Protein AF-A0A6C0I7W3-F1 (afdb_monomer_lite)

Structure (mmCIF, N/CA/C/O backbone):
data_AF-A0A6C0I7W3-F1
#
_entry.id   AF-A0A6C0I7W3-F1
#
loop_
_atom_site.group_PDB
_atom_site.id
_atom_site.type_symbol
_atom_site.label_atom_id
_atom_site.label_alt_id
_atom_site.label_comp_id
_atom_site.label_asym_id
_atom_site.label_entity_id
_atom_site.label_seq_id
_atom_site.pdbx_PDB_ins_code
_atom_site.Cartn_x
_atom_site.Cartn_y
_atom_site.Cartn_z
_atom_site.occupancy
_atom_site.B_iso_or_equiv
_atom_site.auth_seq_id
_atom_site.auth_comp_id
_atom_site.auth_asym_id
_atom_site.auth_atom_id
_atom_site.pdbx_PDB_model_num
ATOM 1 N N . MET A 1 1 ? -17.531 -13.794 4.880 1.00 45.38 1 MET A N 1
ATOM 2 C CA . MET A 1 1 ? -17.503 -14.580 6.133 1.00 45.38 1 MET A CA 1
ATOM 3 C C . MET A 1 1 ? -16.518 -13.939 7.095 1.00 45.38 1 MET A C 1
ATOM 5 O O . MET A 1 1 ? -15.333 -13.899 6.785 1.00 45.38 1 MET A O 1
ATOM 9 N N . ILE A 1 2 ? -17.005 -13.402 8.217 1.00 52.12 2 ILE A N 1
ATOM 10 C CA . ILE A 1 2 ? -16.151 -12.973 9.332 1.00 52.12 2 ILE A CA 1
ATOM 11 C C . ILE A 1 2 ? -15.581 -14.258 9.934 1.00 52.12 2 ILE A C 1
ATOM 13 O O . ILE A 1 2 ? -16.335 -15.089 10.430 1.00 52.12 2 ILE A O 1
ATOM 17 N N . THR A 1 3 ? -14.274 -14.477 9.813 1.00 64.12 3 THR A N 1
ATOM 18 C CA . THR A 1 3 ? -13.622 -15.619 10.465 1.00 64.12 3 THR A CA 1
ATOM 19 C C . THR A 1 3 ? -13.678 -15.431 11.978 1.00 64.12 3 THR A C 1
ATOM 21 O O . THR A 1 3 ? -13.408 -14.331 12.461 1.00 64.12 3 THR A O 1
ATOM 24 N N . SER A 1 4 ? -14.008 -16.493 12.714 1.00 85.31 4 SER A N 1
ATOM 25 C CA . SER A 1 4 ? -14.059 -16.481 14.178 1.00 85.31 4 SER A CA 1
ATOM 26 C C . SER A 1 4 ? -12.699 -16.090 14.763 1.00 85.31 4 SER A C 1
ATOM 28 O O . SER A 1 4 ? -11.691 -16.744 14.483 1.00 85.31 4 SER A O 1
ATOM 30 N N . VAL A 1 5 ? -12.676 -15.038 15.576 1.00 94.31 5 VAL A N 1
ATOM 31 C CA . VAL A 1 5 ? -11.506 -14.638 16.366 1.00 94.31 5 VAL A CA 1
ATOM 32 C C . VAL A 1 5 ? -11.419 -15.545 17.593 1.00 94.31 5 VAL A C 1
ATOM 34 O O . VAL A 1 5 ? -12.447 -15.854 18.188 1.00 94.31 5 VAL A O 1
ATOM 37 N N . ARG A 1 6 ? -10.217 -15.991 17.968 1.00 97.06 6 ARG A N 1
ATOM 38 C CA . ARG A 1 6 ? -9.970 -16.822 19.162 1.00 97.06 6 ARG A CA 1
ATOM 39 C C . ARG A 1 6 ? -9.224 -16.020 20.224 1.00 97.06 6 ARG A C 1
ATOM 41 O O . ARG A 1 6 ? -8.470 -15.113 19.888 1.00 97.06 6 ARG A O 1
ATOM 48 N N . PHE A 1 7 ? -9.356 -16.401 21.493 1.00 97.38 7 PHE A N 1
ATOM 49 C CA . PHE A 1 7 ? -8.750 -15.668 22.613 1.00 97.38 7 PHE A CA 1
ATOM 50 C C . PHE A 1 7 ? -7.233 -15.476 22.450 1.00 97.38 7 PHE A C 1
ATOM 52 O O . PHE A 1 7 ? -6.723 -14.364 22.569 1.00 97.38 7 PHE A O 1
ATOM 59 N N . ASN A 1 8 ? -6.516 -16.539 22.071 1.00 97.38 8 ASN A N 1
ATOM 60 C CA . ASN A 1 8 ? -5.064 -16.498 21.873 1.00 97.38 8 ASN A CA 1
ATOM 61 C C . ASN A 1 8 ? -4.629 -15.757 20.603 1.00 97.38 8 ASN A C 1
ATOM 63 O O . ASN A 1 8 ? -3.436 -15.544 20.416 1.00 97.38 8 ASN A O 1
ATOM 67 N N . ASP A 1 9 ? -5.547 -15.358 19.718 1.00 97.25 9 ASP A N 1
ATOM 68 C CA . ASP A 1 9 ? -5.166 -14.636 18.505 1.00 97.25 9 ASP A CA 1
ATOM 69 C C . ASP A 1 9 ? -4.612 -13.236 18.834 1.00 97.25 9 ASP A C 1
ATOM 71 O O . ASP A 1 9 ? -3.816 -12.721 18.055 1.00 97.25 9 ASP A O 1
ATOM 75 N N . ILE A 1 10 ? -4.921 -12.647 20.000 1.00 97.81 10 ILE A N 1
ATOM 76 C CA . ILE A 1 10 ? -4.450 -11.308 20.416 1.00 97.81 10 ILE A CA 1
ATOM 77 C C . ILE A 1 10 ? -2.927 -11.144 20.409 1.00 97.81 10 ILE A C 1
ATOM 79 O O . ILE A 1 10 ? -2.418 -10.042 20.185 1.00 97.81 10 ILE A O 1
ATOM 83 N N . ILE A 1 11 ? -2.185 -12.248 20.558 1.00 96.75 11 ILE A N 1
ATOM 84 C CA . ILE A 1 11 ? -0.718 -12.265 20.532 1.00 96.75 11 ILE A CA 1
ATOM 85 C C . ILE A 1 11 ? -0.147 -11.677 19.236 1.00 96.75 11 ILE A C 1
ATOM 87 O O . ILE A 1 11 ? 1.005 -11.236 19.212 1.00 96.75 11 ILE A O 1
ATOM 91 N N . VAL A 1 12 ? -0.936 -11.638 18.149 1.00 96.81 12 VAL A N 1
ATOM 92 C CA . VAL A 1 12 ? -0.489 -11.056 16.880 1.00 96.81 12 VAL A CA 1
ATOM 93 C C . VAL A 1 12 ? -0.117 -9.577 17.012 1.00 96.81 12 VAL A C 1
ATOM 95 O O . VAL A 1 12 ? 0.726 -9.109 16.253 1.00 96.81 12 VAL A O 1
ATOM 98 N N . PHE A 1 13 ? -0.670 -8.833 17.972 1.00 96.88 13 PHE A N 1
ATOM 99 C CA . PHE A 1 13 ? -0.318 -7.423 18.188 1.00 96.88 13 PHE A CA 1
ATOM 100 C C . PHE A 1 13 ? 1.025 -7.219 18.899 1.00 96.88 13 PHE A C 1
ATOM 102 O O . PHE A 1 13 ? 1.595 -6.133 18.810 1.00 96.88 13 PHE A O 1
ATOM 109 N N . PHE A 1 14 ? 1.547 -8.245 19.573 1.00 95.00 14 PHE A N 1
ATOM 110 C CA . PHE A 1 14 ? 2.693 -8.105 20.477 1.00 95.00 14 PHE A CA 1
ATOM 111 C C . PHE A 1 14 ? 3.941 -8.845 19.999 1.00 95.00 14 PHE A C 1
ATOM 113 O O . PHE A 1 14 ? 5.056 -8.452 20.330 1.00 95.00 14 PHE A O 1
ATOM 120 N N . HIS A 1 15 ? 3.784 -9.895 19.193 1.00 91.38 15 HIS A N 1
ATOM 121 C CA . HIS A 1 15 ? 4.915 -10.686 18.719 1.00 91.38 15 HIS A CA 1
ATOM 122 C C . HIS A 1 15 ? 5.339 -10.325 17.294 1.00 91.38 15 HIS A C 1
ATOM 124 O O . HIS A 1 15 ? 4.522 -10.049 16.410 1.00 91.38 15 HIS A O 1
ATOM 130 N N . LYS A 1 16 ? 6.653 -10.385 17.050 1.00 86.19 16 LYS A N 1
ATOM 131 C CA . LYS A 1 16 ? 7.217 -10.343 15.699 1.00 86.19 16 LYS A CA 1
ATOM 132 C C . LYS A 1 16 ? 7.065 -11.721 15.064 1.00 86.19 16 LYS A C 1
ATOM 134 O O . LYS A 1 16 ? 7.505 -12.725 15.615 1.00 86.19 16 LYS A O 1
ATOM 139 N N . PHE A 1 17 ? 6.463 -11.768 13.881 1.00 84.44 17 PHE A N 1
ATOM 140 C CA . PHE A 1 17 ? 6.280 -13.005 13.126 1.00 84.44 17 PHE A CA 1
ATOM 141 C C . PHE A 1 17 ? 7.223 -13.051 11.927 1.00 84.44 17 PHE A C 1
ATOM 143 O O . PHE A 1 17 ? 7.664 -12.025 11.409 1.00 84.44 17 PHE A O 1
ATOM 150 N N . LYS A 1 18 ? 7.519 -14.266 11.451 1.00 82.06 18 LYS A N 1
ATOM 151 C CA . LYS A 1 18 ? 8.305 -14.461 10.227 1.00 82.06 18 LYS A CA 1
ATOM 152 C C . LYS A 1 18 ? 7.592 -13.788 9.048 1.00 82.06 18 LYS A C 1
ATOM 154 O O . LYS A 1 18 ? 6.374 -13.903 8.916 1.00 82.06 18 LYS A O 1
ATOM 159 N N . LYS A 1 19 ? 8.356 -13.200 8.121 1.00 74.12 19 LYS A N 1
ATOM 160 C CA . LYS A 1 19 ? 7.831 -12.484 6.938 1.00 74.12 19 LYS A CA 1
ATOM 161 C C . LYS A 1 19 ? 6.766 -13.276 6.163 1.00 74.12 19 LYS A C 1
ATOM 163 O O . LYS A 1 19 ? 5.764 -12.710 5.738 1.00 74.12 19 LYS A O 1
ATOM 168 N N . ARG A 1 20 ? 6.939 -14.600 6.043 1.00 74.88 20 ARG A N 1
ATOM 169 C CA . ARG A 1 20 ? 5.994 -15.512 5.365 1.00 74.88 20 ARG A CA 1
ATOM 170 C C . ARG A 1 20 ? 4.593 -15.560 5.992 1.00 74.88 20 ARG A C 1
ATOM 172 O O . ARG A 1 20 ? 3.634 -15.871 5.303 1.00 74.88 20 ARG A O 1
ATOM 179 N N . SER A 1 21 ? 4.472 -15.266 7.286 1.00 82.38 21 SER A N 1
ATOM 180 C CA . SER A 1 21 ? 3.204 -15.271 8.029 1.00 82.38 21 SER A CA 1
ATOM 181 C C . SER A 1 21 ? 2.552 -13.892 8.142 1.00 82.38 21 SER A C 1
ATOM 183 O O . SER A 1 21 ? 1.459 -13.803 8.693 1.00 82.38 21 SER A O 1
ATOM 185 N N . ASN A 1 22 ? 3.175 -12.830 7.618 1.00 82.81 22 ASN A N 1
ATOM 186 C CA . ASN A 1 22 ? 2.676 -11.459 7.775 1.00 82.81 22 ASN A CA 1
ATOM 187 C C . ASN A 1 22 ? 1.273 -11.273 7.197 1.00 82.81 22 ASN A C 1
ATOM 189 O O . ASN A 1 22 ? 0.439 -10.649 7.837 1.00 82.81 22 ASN A O 1
ATOM 193 N N . HIS A 1 23 ? 0.985 -11.863 6.032 1.00 85.81 23 HIS A N 1
ATOM 194 C CA . HIS A 1 23 ? -0.346 -11.760 5.431 1.00 85.81 23 HIS A CA 1
ATOM 195 C C . HIS A 1 23 ? -1.428 -12.372 6.336 1.00 85.81 23 HIS A C 1
ATOM 197 O O . HIS A 1 23 ? -2.428 -11.730 6.642 1.00 85.81 23 HIS A O 1
ATOM 203 N N . ARG A 1 24 ? -1.190 -13.592 6.840 1.00 90.75 24 ARG A N 1
ATOM 204 C CA . ARG A 1 24 ? -2.118 -14.268 7.757 1.00 90.75 24 ARG A CA 1
ATOM 205 C C . ARG A 1 24 ? -2.288 -13.491 9.062 1.00 90.75 24 ARG A C 1
ATOM 207 O O . ARG A 1 24 ? -3.411 -13.338 9.522 1.00 90.75 24 ARG A O 1
ATOM 214 N N . THR A 1 25 ? -1.198 -13.023 9.670 1.00 93.38 25 THR A N 1
ATOM 215 C CA . THR A 1 25 ? -1.276 -12.313 10.956 1.00 93.38 25 THR A CA 1
ATOM 216 C C . THR A 1 25 ? -1.913 -10.935 10.818 1.00 93.38 25 THR A C 1
ATOM 218 O O . THR A 1 25 ? -2.655 -10.548 11.712 1.00 93.38 25 THR A O 1
ATOM 221 N N . ASN A 1 26 ? -1.711 -10.225 9.702 1.00 92.25 26 ASN A N 1
ATOM 222 C CA . ASN A 1 26 ? -2.427 -8.977 9.417 1.00 92.25 26 ASN A CA 1
ATOM 223 C C . ASN A 1 26 ? -3.931 -9.208 9.317 1.00 92.25 26 ASN A C 1
ATOM 225 O O . ASN A 1 26 ? -4.678 -8.547 10.025 1.00 92.25 26 ASN A O 1
ATOM 229 N N . LYS A 1 27 ? -4.363 -10.242 8.589 1.00 92.94 27 LYS A N 1
ATOM 230 C CA . LYS A 1 27 ? -5.783 -10.598 8.524 1.00 92.94 27 LYS A CA 1
ATOM 231 C C . LYS A 1 27 ? -6.378 -10.901 9.906 1.00 92.94 27 LYS A C 1
ATOM 233 O O . LYS A 1 27 ? -7.511 -10.533 10.191 1.00 92.94 27 LYS A O 1
ATOM 238 N N . ILE A 1 28 ? -5.616 -11.553 10.791 1.00 95.75 28 ILE A N 1
ATOM 239 C CA . ILE A 1 28 ? -6.039 -11.773 12.184 1.00 95.75 28 ILE A CA 1
ATOM 240 C C . ILE A 1 28 ? -6.166 -10.437 12.935 1.00 95.75 28 ILE A C 1
ATOM 242 O O . ILE A 1 28 ? -7.181 -10.224 13.592 1.00 95.75 28 ILE A O 1
ATOM 246 N N . ARG A 1 29 ? -5.190 -9.524 12.813 1.00 96.50 29 ARG A N 1
ATOM 247 C CA . ARG A 1 29 ? -5.259 -8.180 13.422 1.00 96.50 29 ARG A CA 1
ATOM 248 C C . ARG A 1 29 ? -6.485 -7.412 12.947 1.00 96.50 29 ARG A C 1
ATOM 250 O O . ARG A 1 29 ? -7.213 -6.874 13.773 1.00 96.50 29 ARG A O 1
ATOM 257 N N . GLU A 1 30 ? -6.738 -7.415 11.641 1.00 96.19 30 GLU A N 1
ATOM 258 C CA . GLU A 1 30 ? -7.891 -6.741 11.045 1.00 96.19 30 GLU A CA 1
ATOM 259 C C . GLU A 1 30 ? -9.215 -7.291 11.585 1.00 96.19 30 GLU A C 1
ATOM 261 O O . GLU A 1 30 ? -10.106 -6.531 11.966 1.00 96.19 30 GLU A O 1
ATOM 266 N N . ASN A 1 31 ? -9.321 -8.617 11.708 1.00 95.94 31 ASN A N 1
ATOM 267 C CA . ASN A 1 31 ? -10.483 -9.260 12.314 1.00 95.94 31 ASN A CA 1
ATOM 268 C C . ASN A 1 31 ? -10.626 -8.946 13.809 1.00 95.94 31 ASN A C 1
ATOM 270 O O . ASN A 1 31 ? -11.740 -8.826 14.310 1.00 95.94 31 ASN A O 1
ATOM 274 N N . ILE A 1 32 ? -9.533 -8.828 14.556 1.00 97.81 32 ILE A N 1
ATOM 275 C CA . ILE A 1 32 ? -9.605 -8.427 15.965 1.00 97.81 32 ILE A CA 1
ATOM 276 C C . ILE A 1 32 ? -10.135 -6.994 16.068 1.00 97.81 32 ILE A C 1
ATOM 278 O O . ILE A 1 32 ? -11.101 -6.764 16.791 1.00 97.81 32 ILE A O 1
ATOM 282 N N . ILE A 1 33 ? -9.572 -6.062 15.293 1.00 98.06 33 ILE A N 1
ATOM 283 C CA . ILE A 1 33 ? -10.002 -4.656 15.234 1.00 98.06 33 ILE A CA 1
ATOM 284 C C . ILE A 1 33 ? -11.504 -4.572 14.951 1.00 98.06 33 ILE A C 1
ATOM 286 O O . ILE A 1 33 ? -12.244 -3.973 15.729 1.00 98.06 33 ILE A O 1
ATOM 290 N N . ILE A 1 34 ? -11.981 -5.231 13.889 1.00 97.12 34 ILE A N 1
ATOM 291 C CA . ILE A 1 34 ? -13.392 -5.154 13.491 1.00 97.12 34 ILE A CA 1
ATOM 292 C C . ILE A 1 34 ? -14.337 -5.726 14.557 1.00 97.12 34 ILE A C 1
ATOM 294 O O . ILE A 1 34 ? -15.447 -5.223 14.732 1.00 97.12 34 ILE A O 1
ATOM 298 N N . ASN A 1 35 ? -13.924 -6.779 15.270 1.00 97.56 35 ASN A N 1
ATOM 299 C CA . ASN A 1 35 ? -14.755 -7.401 16.298 1.00 97.56 35 ASN A CA 1
ATOM 300 C C . ASN A 1 35 ? -14.740 -6.605 17.608 1.00 97.56 35 ASN A C 1
ATOM 302 O O . ASN A 1 35 ? -15.784 -6.518 18.247 1.00 97.56 35 ASN A O 1
ATOM 306 N N . ILE A 1 36 ? -13.617 -5.983 17.983 1.00 98.00 36 ILE A N 1
ATOM 307 C CA . ILE A 1 36 ? -13.568 -5.059 19.126 1.00 98.00 36 ILE A CA 1
ATOM 308 C C . ILE A 1 36 ? -14.507 -3.876 18.869 1.00 98.00 36 ILE A C 1
ATOM 310 O O . ILE A 1 36 ? -15.376 -3.598 19.690 1.00 98.00 36 ILE A O 1
ATOM 314 N N . LEU A 1 37 ? -14.381 -3.220 17.710 1.00 97.75 37 LEU A N 1
ATOM 315 C CA . LEU A 1 37 ? -15.163 -2.019 17.389 1.00 97.75 37 LEU A CA 1
ATOM 316 C C . LEU A 1 37 ? -16.659 -2.266 17.278 1.00 97.75 37 LEU A C 1
ATOM 318 O O . LEU A 1 37 ? -17.456 -1.406 17.628 1.00 97.75 37 LEU A O 1
ATOM 322 N N . ASN A 1 38 ? -17.044 -3.452 16.823 1.00 97.56 38 ASN A N 1
ATOM 323 C CA . ASN A 1 38 ? -18.447 -3.829 16.716 1.00 97.56 38 ASN A CA 1
ATOM 324 C C . ASN A 1 38 ? -18.970 -4.562 17.963 1.00 97.56 38 ASN A C 1
ATOM 326 O O . ASN A 1 38 ? -20.014 -5.203 17.878 1.00 97.56 38 ASN A O 1
ATOM 330 N N . ASN A 1 39 ? -18.253 -4.514 19.095 1.00 97.00 39 ASN A N 1
ATOM 331 C CA . ASN A 1 39 ? -18.633 -5.162 20.358 1.00 97.00 39 ASN A CA 1
ATOM 332 C C . ASN A 1 39 ? -18.946 -6.670 20.226 1.00 97.00 39 ASN A C 1
ATOM 334 O O . ASN A 1 39 ? -19.848 -7.188 20.879 1.00 97.00 39 ASN A O 1
ATOM 338 N N . LYS A 1 40 ? -18.199 -7.386 19.375 1.00 97.06 40 LYS A N 1
ATOM 339 C CA . LYS A 1 40 ? -18.359 -8.830 19.111 1.00 97.06 40 LYS A CA 1
ATOM 340 C C . LYS A 1 40 ? -17.397 -9.723 19.899 1.00 97.06 40 LYS A C 1
ATOM 342 O O . LYS A 1 40 ? -17.484 -10.943 19.801 1.00 97.06 40 LYS A O 1
ATOM 347 N N . ILE A 1 41 ? -16.460 -9.137 20.640 1.00 97.50 41 ILE A N 1
ATOM 348 C CA . ILE A 1 41 ? -15.552 -9.878 21.522 1.00 97.50 41 ILE A CA 1
ATOM 349 C C . ILE A 1 41 ? -16.236 -10.106 22.881 1.00 97.50 41 ILE A C 1
ATOM 351 O O . ILE A 1 41 ? -16.779 -9.143 23.433 1.00 97.50 41 ILE A O 1
ATOM 355 N N . PRO A 1 42 ? -16.206 -11.335 23.435 1.00 97.62 42 PRO A N 1
ATOM 356 C CA . PRO A 1 42 ? -16.732 -11.623 24.768 1.00 97.62 42 PRO A CA 1
ATOM 357 C C . PRO A 1 42 ? -16.136 -10.710 25.851 1.00 97.62 42 PRO A C 1
ATOM 359 O O . PRO A 1 42 ? -14.946 -10.398 25.833 1.00 97.62 42 PRO A O 1
ATOM 362 N N . LYS A 1 43 ? -16.968 -10.243 26.793 1.00 97.19 43 LYS A N 1
ATOM 363 C CA . LYS A 1 43 ? -16.554 -9.234 27.788 1.00 97.19 43 LYS A CA 1
ATOM 364 C C . LYS A 1 43 ? -15.457 -9.741 28.732 1.00 97.19 43 LYS A C 1
ATOM 366 O O . LYS A 1 43 ? -14.570 -8.977 29.097 1.00 97.19 43 LYS A O 1
ATOM 371 N N . ASP A 1 44 ? -15.511 -11.017 29.091 1.00 98.19 44 ASP A N 1
ATOM 372 C CA . ASP A 1 44 ? -14.538 -11.727 29.927 1.00 98.19 44 ASP A CA 1
ATOM 373 C C . ASP A 1 44 ? -13.135 -11.770 29.304 1.00 98.19 44 ASP A C 1
ATOM 375 O O . ASP A 1 44 ? -12.140 -11.805 30.027 1.00 98.19 44 ASP A O 1
ATOM 379 N N . TRP A 1 45 ? -13.017 -11.670 27.974 1.00 98.44 45 TRP A N 1
ATOM 380 C CA . TRP A 1 45 ? -11.706 -11.623 27.322 1.00 98.44 45 TRP A CA 1
ATOM 381 C C . TRP A 1 45 ? -10.919 -10.371 27.704 1.00 98.44 45 TRP A C 1
ATOM 383 O O . TRP A 1 45 ? -9.691 -10.417 27.757 1.00 98.44 45 TRP A O 1
ATOM 393 N N . TYR A 1 46 ? -11.603 -9.271 28.028 1.00 98.38 46 TYR A N 1
ATOM 394 C CA . TYR A 1 46 ? -10.965 -8.030 28.466 1.00 98.38 46 TYR A CA 1
ATOM 395 C C . TYR A 1 46 ? -10.414 -8.093 29.895 1.00 98.38 46 TYR A C 1
ATOM 397 O O . TYR A 1 46 ? -9.716 -7.170 30.297 1.00 98.38 46 TYR A O 1
ATOM 405 N N . SER A 1 47 ? -10.635 -9.182 30.639 1.00 97.81 47 SER A N 1
ATOM 406 C CA . SER A 1 47 ? -9.874 -9.450 31.868 1.00 97.81 47 SER A CA 1
ATOM 407 C C . SER A 1 47 ? -8.395 -9.737 31.567 1.00 97.81 47 SER A C 1
ATOM 409 O O . SER A 1 47 ? -7.540 -9.583 32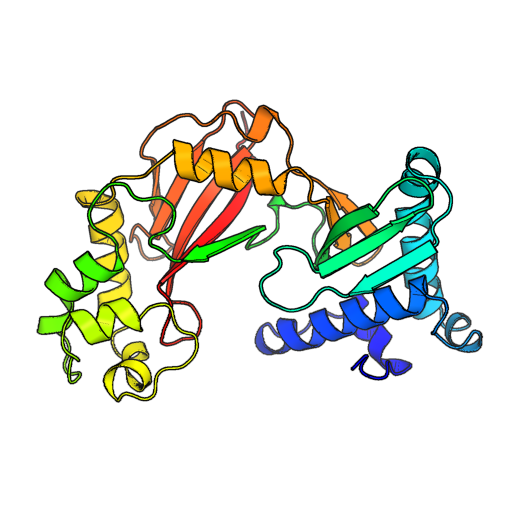.435 1.00 97.81 47 SER A O 1
ATOM 411 N N . SER A 1 48 ? -8.062 -10.120 30.326 1.00 98.06 48 SER A N 1
ATOM 412 C CA . SER A 1 48 ? -6.677 -10.198 29.860 1.00 98.06 48 SER A CA 1
ATOM 413 C C . SER A 1 48 ? -6.099 -8.799 29.614 1.00 98.06 48 SER A C 1
ATOM 415 O O . SER A 1 48 ? -6.648 -8.052 28.793 1.00 98.06 48 SER A O 1
ATOM 417 N N . PRO A 1 49 ? -4.930 -8.459 30.198 1.00 98.06 49 PRO A N 1
ATOM 418 C CA . PRO A 1 49 ? -4.277 -7.168 29.975 1.00 98.06 49 PRO A CA 1
ATOM 419 C C . PRO A 1 49 ? -4.004 -6.860 28.497 1.00 98.06 49 PRO A C 1
ATOM 421 O O . PRO A 1 49 ? -4.051 -5.705 28.080 1.00 98.06 49 PRO A O 1
ATOM 424 N N . GLN A 1 50 ? -3.739 -7.886 27.682 1.00 98.12 50 GLN A N 1
ATOM 425 C CA . GLN A 1 50 ? -3.467 -7.730 26.250 1.00 98.12 50 GLN A CA 1
ATOM 426 C C . GLN A 1 50 ? -4.715 -7.301 25.473 1.00 98.12 50 GLN A C 1
ATOM 428 O O . GLN A 1 50 ? -4.661 -6.341 24.700 1.00 98.12 50 GLN A O 1
ATOM 433 N N . TRP A 1 51 ? -5.838 -7.986 25.699 1.00 98.56 51 TRP A N 1
ATOM 434 C CA . TRP A 1 51 ? -7.124 -7.649 25.087 1.00 98.56 51 TRP A CA 1
ATOM 435 C C . TRP A 1 51 ? -7.610 -6.277 25.539 1.00 98.56 51 TRP A C 1
ATOM 437 O O . TRP A 1 51 ? -7.983 -5.458 24.698 1.00 98.56 51 TRP A O 1
ATOM 447 N N . PHE A 1 52 ? -7.545 -6.007 26.846 1.00 98.50 52 PHE A N 1
ATOM 448 C CA . PHE A 1 52 ? -7.894 -4.705 27.405 1.00 98.50 52 PHE A CA 1
ATOM 449 C C . PHE A 1 52 ? -7.071 -3.584 26.773 1.00 98.50 52 PHE A C 1
ATOM 451 O O . PHE A 1 52 ? -7.638 -2.603 26.299 1.00 98.50 52 PHE A O 1
ATOM 458 N N . LYS A 1 53 ? -5.744 -3.753 26.689 1.00 98.44 53 LYS A N 1
ATOM 459 C CA . LYS A 1 53 ? -4.843 -2.756 26.100 1.00 98.44 53 LYS A CA 1
ATOM 460 C C . LYS A 1 53 ? -5.219 -2.436 24.657 1.00 98.44 53 LYS A C 1
ATOM 462 O O . LYS A 1 53 ? -5.384 -1.266 24.328 1.00 98.44 53 LYS A O 1
ATOM 467 N N . VAL A 1 54 ? -5.363 -3.447 23.796 1.00 98.56 54 VAL A N 1
ATOM 468 C CA . VAL A 1 54 ? -5.706 -3.213 22.381 1.00 98.56 54 VAL A CA 1
ATOM 469 C C . VAL A 1 54 ? -7.064 -2.521 22.264 1.00 98.56 54 VAL A C 1
ATOM 471 O O . VAL A 1 54 ? -7.181 -1.547 21.525 1.00 98.56 54 VAL A O 1
ATOM 474 N N . ALA A 1 55 ? -8.070 -2.961 23.023 1.00 98.50 55 ALA A N 1
ATOM 475 C CA . ALA A 1 55 ? -9.399 -2.358 22.983 1.00 98.50 55 ALA A CA 1
ATOM 476 C C . ALA A 1 55 ? -9.421 -0.914 23.495 1.00 98.50 55 ALA A C 1
ATOM 478 O O . ALA A 1 55 ? -10.040 -0.055 22.871 1.00 98.50 55 ALA A O 1
ATOM 479 N N . LEU A 1 56 ? -8.719 -0.631 24.594 1.00 98.50 56 LEU A N 1
ATOM 480 C CA . LEU A 1 56 ? -8.594 0.714 25.146 1.00 98.50 56 LEU A CA 1
ATOM 481 C C . LEU A 1 56 ? -7.933 1.660 24.139 1.00 98.50 56 LEU A C 1
ATOM 483 O O . LEU A 1 56 ? -8.498 2.704 23.824 1.00 98.50 56 LEU A O 1
ATOM 487 N N . ARG A 1 57 ? -6.784 1.269 23.573 1.00 98.62 57 ARG A N 1
ATOM 488 C CA . ARG A 1 57 ? -6.064 2.093 22.589 1.00 98.62 57 ARG A CA 1
ATOM 489 C C . ARG A 1 57 ? -6.860 2.313 21.312 1.00 98.62 57 ARG A C 1
ATOM 491 O O . ARG A 1 57 ? -6.769 3.376 20.712 1.00 98.62 57 ARG A O 1
ATOM 498 N N . LEU A 1 58 ? -7.646 1.325 20.896 1.00 98.25 58 LEU A N 1
ATOM 499 C CA . LEU A 1 58 ? -8.495 1.455 19.720 1.00 98.25 58 LEU A CA 1
ATOM 500 C C . LEU A 1 58 ? -9.686 2.396 19.974 1.00 98.25 58 LEU A C 1
ATOM 502 O O . LEU A 1 58 ? -10.041 3.178 19.098 1.00 98.25 58 LEU A O 1
ATOM 506 N N . LYS A 1 59 ? -10.261 2.381 21.184 1.00 97.62 59 LYS A N 1
ATOM 507 C CA . LYS A 1 59 ? -11.263 3.378 21.598 1.00 97.62 59 LYS A CA 1
ATOM 508 C C . LYS A 1 59 ? -10.668 4.783 21.629 1.00 97.62 59 LYS A C 1
ATOM 510 O O . LYS A 1 59 ? -11.268 5.707 21.099 1.00 97.62 59 LYS A O 1
ATOM 515 N N . GLU A 1 60 ? -9.483 4.947 22.215 1.00 98.06 60 GLU A N 1
ATOM 516 C CA . GLU A 1 60 ? -8.771 6.233 22.232 1.00 98.06 60 GLU A CA 1
ATOM 517 C C . GLU A 1 60 ? -8.483 6.757 20.822 1.00 98.06 60 GLU A C 1
ATOM 519 O O . GLU A 1 60 ? -8.675 7.943 20.574 1.00 98.06 60 GLU A O 1
ATOM 524 N N . TYR A 1 61 ? -8.098 5.876 19.895 1.00 98.12 61 TYR A N 1
ATOM 525 C CA . TYR A 1 61 ? -7.868 6.216 18.489 1.00 98.12 61 TYR A CA 1
ATOM 526 C C . TYR A 1 61 ? -9.112 6.777 17.786 1.00 98.12 61 TYR A C 1
ATOM 528 O O . TYR A 1 61 ? -8.982 7.619 16.904 1.00 98.12 61 TYR A O 1
ATOM 536 N N . ILE A 1 62 ? -10.314 6.332 18.168 1.00 97.81 62 ILE A N 1
ATOM 537 C CA . ILE A 1 62 ? -11.567 6.737 17.516 1.00 97.81 62 ILE A CA 1
ATOM 538 C C . ILE A 1 62 ? -12.126 8.056 18.056 1.00 97.81 62 ILE A C 1
ATOM 540 O O . ILE A 1 62 ? -12.767 8.787 17.304 1.00 97.81 62 ILE A O 1
ATOM 544 N N . LYS A 1 63 ? -11.846 8.406 19.316 1.00 97.31 63 LYS A N 1
ATOM 545 C CA . LYS A 1 63 ? -12.394 9.610 19.970 1.00 97.31 63 LYS A CA 1
ATOM 546 C C . LYS A 1 63 ? -12.247 10.910 19.160 1.00 97.31 63 LYS A C 1
ATOM 548 O O . LYS A 1 63 ? -13.217 11.665 19.113 1.00 97.31 63 LYS A O 1
ATOM 553 N N . PRO A 1 64 ? -11.096 11.215 18.521 1.00 97.19 64 PRO A N 1
ATOM 554 C CA . PRO A 1 64 ? -10.978 12.422 17.702 1.00 97.19 64 PRO A CA 1
ATOM 555 C C . PRO A 1 64 ? -11.986 12.455 16.547 1.00 97.19 64 PRO A C 1
ATOM 557 O O . PRO A 1 64 ? -12.558 13.503 16.269 1.00 97.19 64 PRO A O 1
ATOM 560 N N . PHE A 1 65 ? -12.259 11.303 15.928 1.00 97.31 65 PHE A N 1
ATOM 561 C CA . PHE A 1 65 ? -13.243 11.185 14.854 1.00 97.31 65 PHE A CA 1
ATOM 562 C C . PHE A 1 65 ? -14.676 11.295 15.362 1.00 97.31 65 PHE A C 1
ATOM 564 O O . PHE A 1 65 ? -15.514 11.822 14.647 1.00 97.31 65 PHE A O 1
ATOM 571 N N . GLU A 1 66 ? -14.972 10.854 16.588 1.00 97.38 66 GLU A N 1
ATOM 572 C CA . GLU A 1 66 ? -16.312 11.046 17.159 1.00 97.38 66 GLU A CA 1
ATOM 573 C C . GLU A 1 66 ? -16.629 12.520 17.407 1.00 97.38 66 GLU A C 1
ATOM 575 O O . GLU A 1 66 ? -17.761 12.963 17.221 1.00 97.38 66 GLU A O 1
ATOM 580 N N . LYS A 1 67 ? -15.609 13.300 17.780 1.00 96.88 67 LYS A N 1
ATOM 581 C CA . LYS A 1 67 ? -15.729 14.754 17.909 1.00 96.88 67 LYS A CA 1
ATOM 582 C C . LYS A 1 67 ? -15.996 15.430 16.558 1.00 96.88 67 LYS A C 1
ATOM 584 O O . LYS A 1 67 ? -16.710 16.425 16.523 1.00 96.88 67 LYS A O 1
ATOM 589 N N . GLU A 1 68 ? -15.410 14.922 15.476 1.00 97.06 68 GLU A N 1
ATOM 590 C CA . GLU A 1 68 ? -15.504 15.523 14.137 1.00 97.06 68 GLU A CA 1
ATOM 591 C C . GLU A 1 68 ? -16.731 15.044 13.341 1.00 97.06 68 GLU A C 1
ATOM 593 O O . GLU A 1 68 ? -17.376 15.836 12.659 1.00 97.06 68 GLU A O 1
ATOM 598 N N . TYR A 1 69 ? -17.080 13.760 13.438 1.00 97.69 69 TYR A N 1
ATOM 599 C CA . TYR A 1 69 ? -18.067 13.095 12.579 1.00 97.69 69 TYR A CA 1
ATOM 600 C C . TYR A 1 69 ? -19.285 12.540 13.339 1.00 97.69 69 TYR A C 1
ATOM 602 O O . TYR A 1 69 ? -20.122 11.849 12.749 1.00 97.69 69 TYR A O 1
ATOM 610 N N . GLY A 1 70 ? -19.410 12.842 14.633 1.00 97.94 70 GLY A N 1
ATOM 611 C CA . GLY A 1 70 ? -20.484 12.350 15.500 1.00 97.94 70 GLY A CA 1
ATOM 612 C C . GLY A 1 70 ? -20.237 10.929 16.007 1.00 97.94 70 GLY A C 1
ATOM 613 O O . GLY A 1 70 ? -19.168 10.361 15.821 1.00 97.94 70 GLY A O 1
ATOM 614 N N . THR A 1 71 ? -21.225 10.321 16.660 1.00 97.94 71 THR A N 1
ATOM 615 C CA . THR A 1 71 ? -21.045 9.040 17.368 1.00 97.94 71 THR A CA 1
ATOM 616 C C . THR A 1 71 ? -20.592 7.913 16.438 1.00 97.94 71 THR A C 1
ATOM 618 O O . THR A 1 71 ? -21.179 7.701 15.371 1.00 97.94 71 THR A O 1
ATOM 621 N N . PHE A 1 72 ? -19.604 7.116 16.859 1.00 98.44 72 PHE A N 1
ATOM 622 C CA . PHE A 1 72 ? -19.199 5.928 16.111 1.00 98.44 72 PHE A CA 1
ATOM 623 C C . PHE A 1 72 ? -20.329 4.889 16.076 1.00 98.44 72 PHE A C 1
ATOM 625 O O . PHE A 1 72 ? -20.893 4.519 17.106 1.00 98.44 72 PHE A O 1
ATOM 632 N N . LYS A 1 73 ? -20.662 4.380 14.884 1.00 98.31 73 LYS A N 1
ATOM 633 C CA . LYS A 1 73 ? -21.738 3.392 14.700 1.00 98.31 73 LYS A CA 1
ATOM 634 C C . LYS A 1 73 ? -21.217 1.979 14.518 1.00 98.31 73 LYS A C 1
ATOM 636 O O . LYS A 1 73 ? -21.709 1.056 15.162 1.00 98.31 73 LYS A O 1
ATOM 641 N N . LYS A 1 74 ? -20.281 1.790 13.589 1.00 98.00 74 LYS A N 1
ATOM 642 C CA . LYS A 1 74 ? -19.713 0.475 13.261 1.00 98.00 74 LYS A CA 1
ATOM 643 C C . LYS A 1 74 ? -18.473 0.611 12.395 1.00 98.00 74 LYS A C 1
ATOM 645 O O . LYS A 1 74 ? -18.319 1.577 11.654 1.00 98.00 74 LYS A O 1
ATOM 650 N N . ALA A 1 75 ? -17.649 -0.428 12.396 1.00 97.56 75 ALA A N 1
ATOM 651 C CA . ALA A 1 75 ? -16.607 -0.611 11.395 1.00 97.56 75 ALA A CA 1
ATOM 652 C C . ALA A 1 75 ? -17.004 -1.725 10.422 1.00 97.56 75 ALA A C 1
ATOM 654 O O . ALA A 1 75 ? -17.521 -2.771 10.829 1.00 97.56 75 ALA A O 1
ATOM 655 N N . ILE A 1 76 ? -16.719 -1.528 9.137 1.00 96.19 76 ILE A N 1
ATOM 656 C CA . ILE A 1 76 ? -16.921 -2.520 8.077 1.00 96.19 76 ILE A CA 1
ATOM 657 C C . ILE A 1 76 ? -15.558 -2.913 7.511 1.00 96.19 76 ILE A C 1
ATOM 659 O O . ILE A 1 76 ? -14.791 -2.045 7.106 1.00 96.19 76 ILE A O 1
ATOM 663 N N . HIS A 1 77 ? -15.265 -4.216 7.472 1.00 94.12 77 HIS A N 1
ATOM 664 C CA . HIS A 1 77 ? -14.083 -4.729 6.777 1.00 94.12 77 HIS A CA 1
ATOM 665 C C . HIS A 1 77 ? -14.340 -4.690 5.276 1.00 94.12 77 HIS A C 1
ATOM 667 O O . HIS A 1 77 ? -15.363 -5.191 4.801 1.00 94.12 77 HIS A O 1
ATOM 673 N N . ILE A 1 78 ? -13.424 -4.075 4.543 1.00 92.94 78 ILE A N 1
ATOM 674 C CA . ILE A 1 78 ? -13.505 -3.949 3.099 1.00 92.94 78 ILE A CA 1
ATOM 675 C C . ILE A 1 78 ? -12.612 -5.015 2.480 1.00 92.94 78 ILE A C 1
ATOM 677 O O . ILE A 1 78 ? -11.458 -5.202 2.844 1.00 92.94 78 ILE A O 1
ATOM 681 N N . SER A 1 79 ? -13.179 -5.745 1.526 1.00 74.94 79 SER A N 1
ATOM 682 C CA . SER A 1 79 ? -12.467 -6.771 0.770 1.00 74.94 79 SER A CA 1
ATOM 683 C C . SER A 1 79 ? -12.478 -6.435 -0.721 1.00 74.94 79 SER A C 1
ATOM 685 O O . SER A 1 79 ? -13.196 -5.539 -1.171 1.00 74.94 79 SER A O 1
ATOM 687 N N . GLY A 1 80 ? -11.665 -7.147 -1.500 1.00 72.69 80 GLY A N 1
ATOM 688 C CA . GLY A 1 80 ? -11.578 -6.961 -2.948 1.00 72.69 80 GLY A CA 1
ATOM 689 C C . GLY A 1 80 ? -10.509 -5.949 -3.364 1.00 72.69 80 GLY A C 1
ATOM 690 O O . GLY A 1 80 ? -9.485 -5.815 -2.705 1.00 72.69 80 GLY A O 1
ATOM 691 N N . ARG A 1 81 ? -10.720 -5.276 -4.502 1.00 67.44 81 ARG A N 1
ATOM 692 C CA . ARG A 1 81 ? -9.742 -4.358 -5.126 1.00 67.44 81 ARG A CA 1
ATOM 693 C C . ARG A 1 81 ? -9.796 -2.927 -4.571 1.00 67.44 81 ARG A C 1
ATOM 695 O O . ARG A 1 81 ? -9.411 -1.988 -5.262 1.00 67.44 81 ARG A O 1
ATOM 702 N N . ASN A 1 82 ? -10.294 -2.763 -3.350 1.00 82.56 82 ASN A N 1
ATOM 703 C CA . ASN A 1 82 ? -10.267 -1.482 -2.656 1.00 82.56 82 ASN A CA 1
ATOM 704 C C . ASN A 1 82 ? -8.862 -1.230 -2.093 1.00 82.56 82 ASN A C 1
ATOM 706 O O . ASN A 1 82 ? -8.096 -2.161 -1.860 1.00 82.56 82 ASN A O 1
ATOM 710 N N . ASN A 1 83 ? -8.507 0.037 -1.913 1.00 85.00 83 ASN A N 1
ATOM 711 C CA . ASN A 1 83 ? -7.173 0.478 -1.501 1.00 85.00 83 ASN A CA 1
ATOM 712 C C . ASN A 1 83 ? -7.087 0.840 -0.007 1.00 85.00 83 ASN A C 1
ATOM 714 O O . ASN A 1 83 ? -6.209 1.627 0.352 1.00 85.00 83 ASN A O 1
ATOM 718 N N . TYR A 1 84 ? -8.020 0.324 0.798 1.00 92.62 84 TYR A N 1
ATOM 719 C CA . TYR A 1 84 ? -8.147 0.511 2.243 1.00 92.62 84 TYR A CA 1
ATOM 720 C C . TYR A 1 84 ? -8.806 -0.726 2.883 1.00 92.62 84 TYR A C 1
ATOM 722 O O . TYR A 1 84 ? -9.559 -1.440 2.213 1.00 92.62 84 TYR A O 1
ATOM 730 N N . ASP A 1 85 ? -8.551 -0.958 4.173 1.00 94.12 85 ASP A N 1
ATOM 731 C CA . ASP A 1 85 ? -8.969 -2.168 4.900 1.00 94.12 85 ASP A CA 1
ATOM 732 C C . ASP A 1 85 ? -10.326 -2.014 5.603 1.00 94.12 85 ASP A C 1
ATOM 734 O O . ASP A 1 85 ? -11.078 -2.984 5.739 1.00 94.12 85 ASP A O 1
ATOM 738 N N . PHE A 1 86 ? -10.669 -0.801 6.055 1.00 96.81 86 PHE A N 1
ATOM 739 C CA . PHE A 1 86 ? -11.907 -0.548 6.794 1.00 96.81 86 PHE A CA 1
ATOM 740 C C . PHE A 1 86 ? -12.644 0.706 6.351 1.00 96.81 86 PHE A C 1
ATOM 742 O O . PHE A 1 86 ? -12.038 1.739 6.086 1.00 96.81 86 PHE A O 1
ATOM 749 N N . ASN A 1 87 ? -13.972 0.643 6.397 1.00 97.31 87 ASN A N 1
ATOM 750 C CA . ASN A 1 87 ? -14.803 1.836 6.451 1.00 97.31 87 ASN A CA 1
ATOM 751 C C . ASN A 1 87 ? -15.337 2.013 7.877 1.00 97.31 87 ASN A C 1
ATOM 753 O O . ASN A 1 87 ? -16.073 1.150 8.367 1.00 97.31 87 ASN A O 1
ATOM 757 N N . PHE A 1 88 ? -14.950 3.091 8.555 1.00 98.06 88 PHE A N 1
ATOM 758 C CA . PHE A 1 88 ? -15.499 3.441 9.866 1.00 98.06 88 PHE A CA 1
ATOM 759 C C . PHE A 1 88 ? -16.692 4.365 9.654 1.00 98.06 88 PHE A C 1
ATOM 761 O O . PHE A 1 88 ? -16.564 5.404 9.014 1.00 98.06 88 PHE A O 1
ATOM 768 N N . ILE A 1 89 ? -17.853 3.951 10.154 1.00 98.31 89 ILE A N 1
ATOM 769 C CA . ILE A 1 89 ? -19.122 4.651 9.973 1.00 98.31 89 ILE A CA 1
ATOM 770 C C . ILE A 1 89 ? -19.439 5.427 11.247 1.00 98.31 89 ILE A C 1
ATOM 772 O O . ILE A 1 89 ? -19.529 4.830 12.324 1.00 98.31 89 ILE A O 1
ATOM 776 N N . PHE A 1 90 ? -19.654 6.727 11.095 1.00 98.50 90 PHE A N 1
ATOM 777 C CA . PHE A 1 90 ? -20.106 7.649 12.132 1.00 98.50 90 PHE A CA 1
ATOM 778 C C . PHE A 1 90 ? -21.503 8.181 11.770 1.00 98.50 90 PHE A C 1
ATOM 780 O O . PHE A 1 90 ? -22.092 7.764 10.772 1.00 98.50 90 PHE A O 1
ATOM 787 N N . GLU A 1 91 ? -22.071 9.059 12.596 1.00 97.94 91 GLU A N 1
ATOM 788 C CA . GLU A 1 91 ? -23.396 9.654 12.350 1.00 97.94 91 GLU A CA 1
ATOM 789 C C . GLU A 1 91 ? -23.427 10.547 11.115 1.00 97.94 91 GLU A C 1
ATOM 791 O O . GLU A 1 91 ? -24.375 10.480 10.336 1.00 97.94 91 GLU A O 1
ATOM 796 N N . LEU A 1 92 ? -22.395 11.373 10.944 1.00 97.50 92 LEU A N 1
ATOM 797 C CA . LEU A 1 92 ? -22.369 12.415 9.920 1.00 97.50 92 LEU A CA 1
ATOM 798 C C . LEU A 1 92 ? -21.613 11.985 8.661 1.00 97.50 92 LEU A C 1
ATOM 800 O O . LEU A 1 92 ? -21.830 12.546 7.590 1.00 97.50 92 LEU A O 1
ATOM 804 N N . SER A 1 93 ? -20.697 11.021 8.773 1.00 97.00 93 SER A N 1
ATOM 805 C CA . SER A 1 93 ? -19.830 10.625 7.662 1.00 97.00 93 SER A CA 1
ATOM 806 C C . SER A 1 93 ? -19.256 9.213 7.823 1.00 97.00 93 SER A C 1
ATOM 808 O O . SER A 1 93 ? -19.514 8.498 8.797 1.00 97.00 93 SER A O 1
ATOM 810 N N . SER A 1 94 ? -18.450 8.801 6.844 1.00 96.62 94 SER A N 1
ATOM 811 C CA . SER A 1 94 ? -17.626 7.601 6.934 1.00 96.62 94 SER A CA 1
ATOM 812 C C . SER A 1 94 ? -16.194 7.881 6.503 1.00 96.62 94 SER A C 1
ATOM 814 O O . SER A 1 94 ? -15.986 8.628 5.547 1.00 96.62 94 SER A O 1
ATOM 816 N N . ILE A 1 95 ? -15.225 7.233 7.147 1.00 96.50 95 ILE A N 1
ATOM 817 C CA . ILE A 1 95 ? -13.799 7.401 6.846 1.00 96.50 95 ILE A CA 1
ATOM 818 C C . ILE A 1 95 ? -13.156 6.088 6.394 1.00 96.50 95 ILE A C 1
ATOM 820 O O . ILE A 1 95 ? -13.387 5.015 6.962 1.00 96.50 95 ILE A O 1
ATOM 824 N N . LYS A 1 96 ? -12.301 6.195 5.372 1.00 96.44 96 LYS A N 1
ATOM 825 C CA . LYS A 1 96 ? -11.526 5.086 4.806 1.00 96.44 96 LYS A CA 1
ATOM 826 C C . LYS A 1 96 ? -10.228 4.917 5.596 1.00 96.44 96 LYS A C 1
ATOM 828 O O . LYS A 1 96 ? -9.398 5.825 5.616 1.00 96.44 96 LYS A O 1
ATOM 833 N N . ILE A 1 97 ? -10.040 3.751 6.209 1.00 97.06 97 ILE A N 1
ATOM 834 C CA . ILE A 1 97 ? -8.874 3.425 7.036 1.00 97.06 97 ILE A CA 1
ATOM 835 C C . ILE A 1 97 ? -8.057 2.296 6.395 1.00 9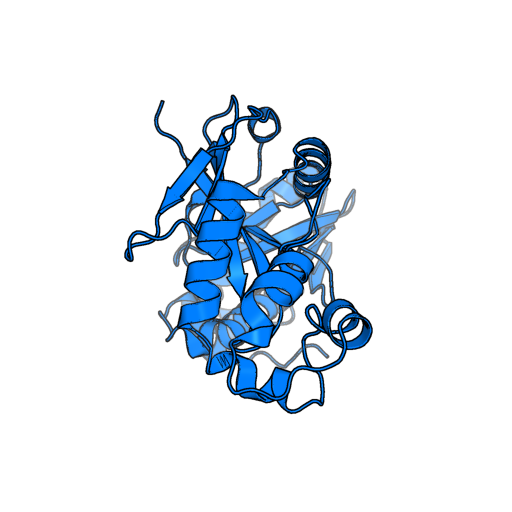7.06 97 ILE A C 1
ATOM 837 O O . ILE A 1 97 ? -8.587 1.225 6.107 1.00 97.06 97 ILE A O 1
ATOM 841 N N . GLU A 1 98 ? -6.753 2.506 6.232 1.00 96.25 98 GLU A N 1
ATOM 842 C CA . GLU A 1 98 ? -5.752 1.472 5.926 1.00 96.25 98 GLU A CA 1
ATOM 843 C C . GLU A 1 98 ? -4.969 1.134 7.196 1.00 96.25 98 GLU A C 1
ATOM 845 O O . GLU A 1 98 ? -4.430 2.027 7.851 1.00 96.25 98 GLU A O 1
ATOM 850 N N . PHE A 1 99 ? -4.845 -0.144 7.537 1.00 96.06 99 PHE A N 1
ATOM 851 C CA . PHE A 1 99 ? -4.117 -0.574 8.721 1.00 96.06 99 PHE A CA 1
ATOM 852 C C . PHE A 1 99 ? -2.711 -1.063 8.400 1.00 96.06 99 PHE A C 1
ATOM 854 O O . PHE A 1 99 ? -2.488 -1.921 7.546 1.00 96.06 99 PHE A O 1
ATOM 861 N N . LYS A 1 100 ? -1.733 -0.570 9.162 1.00 95.00 100 LYS A N 1
ATOM 862 C CA . LYS A 1 100 ? -0.357 -1.067 9.116 1.00 95.00 100 LYS A CA 1
ATOM 863 C C . LYS A 1 100 ? 0.127 -1.426 10.515 1.00 95.00 100 LYS A C 1
ATOM 865 O O . LYS A 1 100 ? -0.095 -0.713 11.487 1.00 95.00 100 LYS A O 1
ATOM 870 N N . ASN A 1 101 ? 0.840 -2.543 10.610 1.00 95.12 101 ASN A N 1
ATOM 871 C CA . ASN A 1 101 ? 1.366 -3.059 11.868 1.00 95.12 101 ASN A CA 1
ATOM 872 C C . ASN A 1 101 ? 2.889 -2.906 11.952 1.00 95.12 101 ASN A C 1
ATOM 874 O O . ASN A 1 101 ? 3.603 -3.274 11.020 1.00 95.12 101 ASN A O 1
ATOM 878 N N . GLY A 1 102 ? 3.368 -2.508 13.125 1.00 94.06 102 GLY A N 1
ATOM 879 C CA . GLY A 1 102 ? 4.775 -2.375 13.486 1.00 94.06 102 GLY A CA 1
ATOM 880 C C . GLY A 1 102 ? 5.428 -1.078 13.014 1.00 94.06 102 GLY A C 1
ATOM 881 O O . GLY A 1 102 ? 6.630 -1.106 12.780 1.00 94.06 102 GLY A O 1
ATOM 882 N N . LEU A 1 103 ? 4.660 0.002 12.830 1.00 94.62 103 LEU A N 1
ATOM 883 C CA . LEU A 1 103 ? 5.140 1.277 12.279 1.00 94.62 103 LEU A CA 1
ATOM 884 C C . LEU A 1 103 ? 4.723 2.453 13.166 1.00 94.62 103 LEU A C 1
ATOM 886 O O . LEU A 1 103 ? 3.656 2.399 13.780 1.00 94.62 103 LEU A O 1
ATOM 890 N N . ASN A 1 104 ? 5.527 3.518 13.178 1.00 95.69 104 ASN A N 1
ATOM 891 C CA . ASN A 1 104 ? 5.166 4.800 13.800 1.00 95.69 104 ASN A CA 1
ATOM 892 C C . ASN A 1 104 ? 4.727 5.861 12.787 1.00 95.69 104 ASN A C 1
ATOM 894 O O . ASN A 1 104 ? 4.040 6.804 13.164 1.00 95.69 104 ASN A O 1
ATOM 898 N N . SER A 1 105 ? 5.113 5.713 11.517 1.00 95.19 105 SER A N 1
ATOM 899 C CA . SER A 1 105 ? 4.710 6.617 10.437 1.00 95.19 105 SER A CA 1
ATOM 900 C C . SER A 1 105 ? 4.5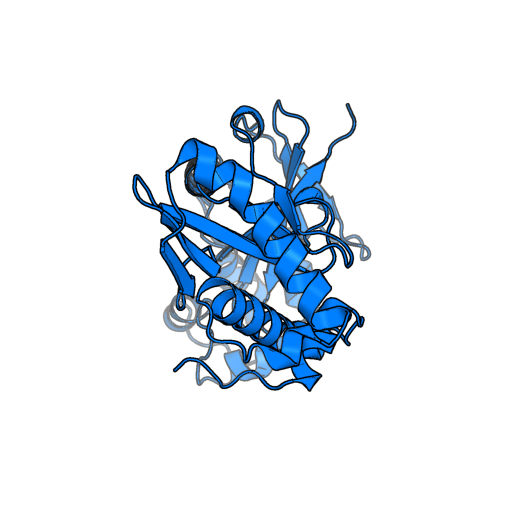70 5.884 9.102 1.00 95.19 105 SER A C 1
ATOM 902 O O . SER A 1 105 ? 5.220 4.861 8.861 1.00 95.19 105 SER A O 1
ATOM 904 N N . ILE A 1 106 ? 3.763 6.428 8.190 1.00 94.19 106 ILE A N 1
ATOM 905 C CA . ILE A 1 106 ? 3.654 5.955 6.806 1.00 94.19 106 ILE A CA 1
ATOM 906 C C . ILE A 1 106 ? 4.989 6.025 6.065 1.00 94.19 106 ILE A C 1
ATOM 908 O O . ILE A 1 106 ? 5.212 5.242 5.150 1.00 94.19 106 ILE A O 1
ATOM 912 N N . THR A 1 107 ? 5.933 6.875 6.468 1.00 94.56 107 THR A N 1
ATOM 913 C CA . THR A 1 107 ? 7.255 6.921 5.818 1.00 94.56 107 THR A CA 1
ATOM 914 C C . THR A 1 107 ? 8.095 5.666 6.096 1.00 94.56 107 THR A C 1
ATOM 916 O O . THR A 1 107 ? 9.048 5.352 5.375 1.00 94.56 107 THR A O 1
ATOM 919 N N . GLU A 1 108 ? 7.730 4.899 7.125 1.00 94.25 108 GLU A N 1
ATOM 920 C CA . GLU A 1 108 ? 8.344 3.613 7.464 1.00 94.25 108 GLU A CA 1
ATOM 921 C C . GLU A 1 108 ? 7.708 2.442 6.699 1.00 94.25 108 GLU A C 1
ATOM 923 O O . GLU A 1 108 ? 8.297 1.358 6.638 1.00 94.25 108 GLU A O 1
ATOM 928 N N . THR A 1 109 ? 6.530 2.626 6.083 1.00 92.12 109 THR A N 1
ATOM 929 C CA . THR A 1 109 ? 5.878 1.525 5.367 1.00 92.12 109 THR A CA 1
ATOM 930 C C . THR A 1 109 ? 6.698 1.119 4.138 1.00 92.12 109 THR A C 1
ATOM 932 O O . THR A 1 109 ? 7.212 1.969 3.400 1.00 92.12 109 THR A O 1
ATOM 935 N N . PRO A 1 110 ? 6.826 -0.192 3.862 1.00 89.56 110 PRO A N 1
ATOM 936 C CA . PRO A 1 110 ? 7.415 -0.645 2.610 1.00 89.56 110 PRO A CA 1
ATOM 937 C C . PRO A 1 110 ? 6.553 -0.278 1.395 1.00 89.56 110 PRO A C 1
ATOM 939 O O . PRO A 1 110 ? 7.071 -0.266 0.282 1.00 89.56 110 PRO A O 1
ATOM 942 N N . GLU A 1 111 ? 5.250 -0.047 1.584 1.00 92.25 111 GLU A N 1
ATOM 943 C CA . GLU A 1 111 ? 4.297 0.224 0.505 1.00 92.25 111 GLU A CA 1
ATOM 944 C C . GLU A 1 111 ? 3.049 0.954 1.037 1.00 92.25 111 GLU A C 1
ATOM 946 O O . GLU A 1 111 ? 2.410 0.482 1.985 1.00 92.25 111 GLU A O 1
ATOM 951 N N . ILE A 1 112 ? 2.699 2.097 0.436 1.00 93.06 112 ILE A N 1
ATOM 952 C CA . ILE A 1 112 ? 1.414 2.799 0.646 1.00 93.06 112 ILE A CA 1
ATOM 953 C C . ILE A 1 112 ? 0.387 2.462 -0.442 1.00 93.06 112 ILE A C 1
ATOM 955 O O . ILE A 1 112 ? -0.822 2.570 -0.220 1.00 93.06 112 ILE A O 1
ATOM 959 N N . LEU A 1 113 ? 0.879 2.072 -1.619 1.00 91.50 113 LEU A N 1
ATOM 960 C CA . LEU A 1 113 ? 0.094 1.781 -2.808 1.00 91.50 113 LEU A CA 1
ATOM 961 C C . LEU A 1 113 ? 0.891 0.858 -3.731 1.00 91.50 113 LEU A C 1
ATOM 963 O O . LEU A 1 113 ? 2.109 0.980 -3.860 1.00 91.50 113 LEU A O 1
ATOM 967 N N . SER A 1 114 ? 0.185 -0.021 -4.434 1.00 91.69 114 SER A N 1
ATOM 968 C CA . SER A 1 114 ? 0.742 -0.731 -5.574 1.00 91.69 114 SER A CA 1
ATOM 969 C C . SER A 1 114 ? -0.201 -0.717 -6.753 1.00 91.69 114 SER A C 1
ATOM 971 O O . SER A 1 114 ? -1.412 -0.851 -6.591 1.00 91.69 114 SER A O 1
ATOM 973 N N . VAL A 1 115 ? 0.379 -0.582 -7.938 1.00 93.00 115 VAL A N 1
ATOM 974 C CA . VAL A 1 115 ? -0.336 -0.586 -9.210 1.00 93.00 115 VAL A CA 1
ATOM 975 C C . VAL A 1 115 ? 0.463 -1.359 -10.254 1.00 93.00 115 VAL A C 1
ATOM 977 O O . VAL A 1 115 ? 1.659 -1.607 -10.077 1.00 93.00 115 VAL A O 1
ATOM 980 N N . ASN A 1 116 ? -0.188 -1.739 -11.349 1.00 93.69 116 ASN A N 1
ATOM 981 C CA . ASN A 1 116 ? 0.473 -2.386 -12.479 1.00 93.69 116 ASN A CA 1
ATOM 982 C C . ASN A 1 116 ? 1.593 -1.492 -13.028 1.00 93.69 116 ASN A C 1
ATOM 984 O O . ASN A 1 116 ? 1.481 -0.263 -13.000 1.00 93.69 116 ASN A O 1
ATOM 988 N N . SER A 1 117 ? 2.652 -2.088 -13.582 1.00 94.88 117 SER A N 1
ATOM 989 C CA . SER A 1 117 ? 3.779 -1.310 -14.116 1.00 94.88 117 SER A CA 1
ATOM 990 C C . SER A 1 117 ? 3.406 -0.387 -15.282 1.00 94.88 117 SER A C 1
ATOM 992 O O . SER A 1 117 ? 4.162 0.526 -15.582 1.00 94.88 117 SER A O 1
ATOM 994 N N . ASN A 1 118 ? 2.247 -0.578 -15.916 1.00 94.69 118 ASN A N 1
ATOM 995 C CA . ASN A 1 118 ? 1.760 0.272 -17.002 1.00 94.69 118 ASN A CA 1
ATOM 996 C C . ASN A 1 118 ? 1.002 1.537 -16.542 1.00 94.69 118 ASN A C 1
ATOM 998 O O . ASN A 1 118 ? 0.495 2.264 -17.381 1.00 94.69 118 ASN A O 1
ATOM 1002 N N . THR A 1 119 ? 0.884 1.800 -15.233 1.00 92.38 119 THR A N 1
ATOM 1003 C CA . THR A 1 119 ? -0.087 2.790 -14.708 1.00 92.38 119 THR A CA 1
ATOM 1004 C C . THR A 1 119 ? 0.345 4.264 -14.827 1.00 92.38 119 THR A C 1
ATOM 1006 O O . THR A 1 119 ? -0.500 5.140 -14.714 1.00 92.38 119 THR A O 1
ATOM 1009 N N . PHE A 1 120 ? 1.615 4.579 -15.080 1.00 96.81 120 PHE A N 1
ATOM 1010 C CA . PHE A 1 120 ? 2.120 5.966 -15.073 1.00 96.81 120 PHE A CA 1
ATOM 1011 C C . PHE A 1 120 ? 3.053 6.228 -16.251 1.00 96.81 120 PHE A C 1
ATOM 1013 O O . PHE A 1 120 ? 4.160 6.723 -16.069 1.00 96.81 120 PHE A O 1
ATOM 1020 N N . LEU A 1 121 ? 2.671 5.778 -17.441 1.00 96.56 121 LEU A N 1
ATOM 1021 C CA . LEU A 1 121 ? 3.546 5.795 -18.606 1.00 96.56 121 LEU A CA 1
ATOM 1022 C C . LEU A 1 121 ? 2.814 6.400 -19.798 1.00 96.56 121 LEU A C 1
ATOM 1024 O O . LEU A 1 121 ? 1.639 6.097 -20.000 1.00 96.56 121 LEU A O 1
ATOM 1028 N N . ARG A 1 122 ? 3.524 7.213 -20.585 1.00 94.75 122 ARG A N 1
ATOM 1029 C CA . ARG A 1 122 ? 3.023 7.769 -21.857 1.00 94.75 122 ARG A CA 1
ATOM 1030 C C . ARG A 1 122 ? 3.509 6.973 -23.069 1.00 94.75 122 ARG A C 1
ATOM 1032 O O . ARG A 1 122 ? 2.826 6.930 -24.087 1.00 94.75 122 ARG A O 1
ATOM 1039 N N . GLY A 1 123 ? 4.668 6.328 -22.939 1.00 93.00 123 GLY A N 1
ATOM 1040 C CA . GLY A 1 123 ? 5.309 5.546 -23.995 1.00 93.00 123 GLY A CA 1
ATOM 1041 C C . GLY A 1 123 ? 5.230 4.031 -23.792 1.00 93.00 123 GLY A C 1
ATOM 1042 O O . GLY A 1 123 ? 4.284 3.493 -23.215 1.00 93.00 123 GLY A O 1
ATOM 1043 N N . ILE A 1 124 ? 6.270 3.341 -24.270 1.00 95.56 124 ILE A N 1
ATOM 1044 C CA . ILE A 1 124 ? 6.394 1.879 -24.213 1.00 95.56 124 ILE A CA 1
ATOM 1045 C C . ILE A 1 124 ? 6.312 1.403 -22.763 1.00 95.56 124 ILE A C 1
ATOM 1047 O O . ILE A 1 124 ? 7.067 1.852 -21.892 1.00 95.56 124 ILE A O 1
ATOM 1051 N N . THR A 1 125 ? 5.428 0.445 -22.492 1.00 97.06 125 THR A N 1
ATOM 1052 C CA . THR A 1 125 ? 5.315 -0.130 -21.152 1.00 97.06 125 THR A CA 1
ATOM 1053 C C . THR A 1 125 ? 6.487 -1.058 -20.840 1.00 97.06 125 THR A C 1
ATOM 1055 O O . THR A 1 125 ? 7.053 -1.699 -21.724 1.00 97.06 125 THR A O 1
ATOM 1058 N N . TYR A 1 126 ? 6.821 -1.220 -19.555 1.00 97.12 126 TYR A N 1
ATOM 1059 C CA . TYR A 1 126 ? 7.848 -2.193 -19.155 1.00 97.12 126 TYR A CA 1
ATOM 1060 C C . TYR A 1 126 ? 7.550 -3.616 -19.663 1.00 97.12 126 TYR A C 1
ATOM 1062 O O . TYR A 1 126 ? 8.467 -4.350 -20.016 1.00 97.12 126 TYR A O 1
ATOM 1070 N N . ALA A 1 127 ? 6.274 -4.014 -19.704 1.00 96.06 127 ALA A N 1
ATOM 1071 C CA . ALA A 1 127 ? 5.886 -5.338 -20.180 1.00 96.06 127 ALA A CA 1
ATOM 1072 C C . ALA A 1 127 ? 6.177 -5.518 -21.679 1.00 96.06 127 ALA A C 1
ATOM 1074 O O . ALA A 1 127 ? 6.692 -6.561 -22.071 1.00 96.06 127 ALA A O 1
ATOM 1075 N N . GLU A 1 128 ? 5.889 -4.503 -22.495 1.00 97.44 128 GLU A N 1
ATOM 1076 C CA . GLU A 1 128 ? 6.217 -4.503 -23.925 1.00 97.44 128 GLU A CA 1
ATOM 1077 C C . GLU A 1 128 ? 7.725 -4.528 -24.142 1.00 97.44 128 GLU A C 1
ATOM 1079 O O . GLU A 1 128 ? 8.227 -5.434 -24.799 1.00 97.44 128 GLU A O 1
ATOM 1084 N N . PHE A 1 129 ? 8.453 -3.622 -23.486 1.00 97.75 129 PHE A N 1
ATOM 1085 C CA . PHE A 1 129 ? 9.913 -3.588 -23.537 1.00 97.75 129 PHE A CA 1
ATOM 1086 C C . PHE A 1 129 ? 10.538 -4.936 -23.153 1.00 97.75 129 PHE A C 1
ATOM 1088 O O . PHE A 1 129 ? 11.431 -5.440 -23.830 1.00 97.75 129 PHE A O 1
ATOM 1095 N N . PHE A 1 130 ? 10.060 -5.561 -22.074 1.00 96.75 130 PHE A N 1
ATOM 1096 C CA . PHE A 1 130 ? 10.589 -6.848 -21.639 1.00 96.75 130 PHE A CA 1
ATOM 1097 C C . PHE A 1 130 ? 10.306 -7.963 -22.648 1.00 96.75 130 PHE A C 1
ATOM 1099 O O . PHE A 1 130 ? 11.196 -8.773 -22.915 1.00 96.75 130 PHE A O 1
ATOM 1106 N N . TYR A 1 131 ? 9.094 -7.994 -23.214 1.00 96.69 131 TYR A N 1
ATOM 1107 C CA . TYR A 1 131 ? 8.731 -8.960 -24.246 1.00 96.69 131 TYR A CA 1
ATOM 1108 C C . TYR A 1 131 ? 9.633 -8.817 -25.472 1.00 96.69 131 TYR A C 1
ATOM 1110 O O . TYR A 1 131 ? 10.281 -9.782 -25.872 1.00 96.69 131 TYR A O 1
ATOM 1118 N N . ASP A 1 132 ? 9.702 -7.603 -26.015 1.00 97.12 132 ASP A N 1
ATOM 1119 C CA . ASP A 1 132 ? 10.331 -7.331 -27.304 1.00 97.12 132 ASP A CA 1
ATOM 1120 C C . ASP A 1 132 ? 11.870 -7.407 -27.221 1.00 97.12 132 ASP A C 1
ATOM 1122 O O . ASP A 1 132 ? 12.517 -7.783 -28.195 1.00 97.12 132 ASP A O 1
ATOM 1126 N N . SER A 1 133 ? 12.475 -7.101 -26.064 1.00 97.00 133 SER A N 1
ATOM 1127 C CA . SER A 1 133 ? 13.941 -7.019 -25.924 1.00 97.00 133 SER A CA 1
ATOM 1128 C C . SER A 1 133 ? 14.609 -8.177 -25.173 1.00 97.00 133 SER A C 1
ATOM 1130 O O . SER A 1 133 ? 15.816 -8.351 -25.314 1.00 97.00 133 SER A O 1
ATOM 1132 N N . TYR A 1 134 ? 13.887 -8.953 -24.353 1.00 95.38 134 TYR A N 1
ATOM 1133 C CA . TYR A 1 134 ? 14.518 -9.964 -23.481 1.00 95.38 134 TYR A CA 1
ATOM 1134 C C . TYR A 1 134 ? 13.942 -11.362 -23.626 1.00 95.38 134 TYR A C 1
ATOM 1136 O O . TYR A 1 134 ? 14.672 -12.327 -23.393 1.00 95.38 134 TYR A O 1
ATOM 1144 N N . LEU A 1 135 ? 12.665 -11.519 -23.981 1.00 94.12 135 LEU A N 1
ATOM 1145 C CA . LEU A 1 135 ? 12.067 -12.854 -23.974 1.00 94.12 135 LEU A CA 1
ATOM 1146 C C . LEU A 1 135 ? 12.607 -13.767 -25.078 1.00 94.12 135 LEU A C 1
ATOM 1148 O O . LEU A 1 135 ? 12.652 -14.970 -24.879 1.00 94.12 135 LEU A O 1
ATOM 1152 N N . SER A 1 136 ? 13.126 -13.242 -26.185 1.00 93.12 136 SER A N 1
ATOM 1153 C CA . SER A 1 136 ? 13.811 -14.080 -27.185 1.00 93.12 136 SER A CA 1
ATOM 1154 C C . SER A 1 136 ? 15.073 -14.772 -26.644 1.00 93.12 136 SER A C 1
ATOM 1156 O O . SER A 1 136 ? 15.514 -15.766 -27.206 1.00 93.12 136 SER A O 1
ATOM 1158 N N . THR A 1 137 ? 15.644 -14.270 -25.543 1.00 92.75 137 THR A N 1
ATOM 1159 C CA . THR A 1 137 ? 16.877 -14.798 -24.931 1.00 92.75 137 THR A CA 1
ATOM 1160 C C . THR A 1 137 ? 16.627 -15.795 -23.799 1.00 92.75 137 THR A C 1
ATOM 1162 O O . THR A 1 137 ? 17.577 -16.328 -23.225 1.00 92.75 137 THR A O 1
ATOM 1165 N N . THR A 1 138 ? 15.364 -16.041 -23.426 1.00 91.88 138 THR A N 1
ATOM 1166 C CA . THR A 1 138 ? 15.052 -17.007 -22.369 1.00 91.88 138 THR A CA 1
ATOM 1167 C C . THR A 1 138 ? 15.030 -18.438 -22.913 1.00 91.88 138 THR A C 1
ATOM 1169 O O . THR A 1 138 ? 14.591 -18.653 -24.038 1.00 91.88 138 THR A O 1
ATOM 1172 N N . PRO A 1 139 ? 15.425 -19.446 -22.109 1.00 91.75 139 PRO A N 1
ATOM 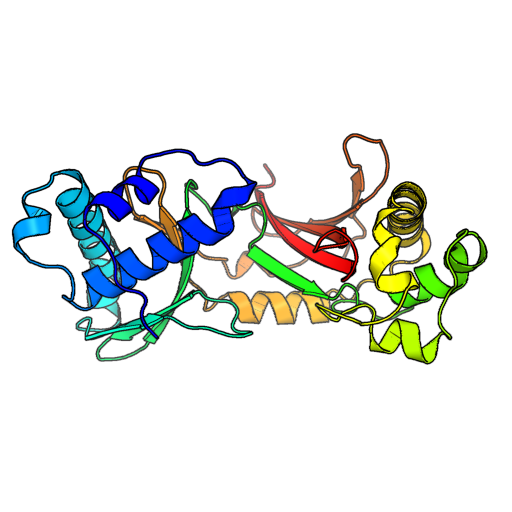1173 C CA . PRO A 1 139 ? 15.204 -20.850 -22.462 1.00 91.75 139 PRO A CA 1
ATOM 1174 C C . PRO A 1 139 ? 13.728 -21.282 -22.368 1.00 91.75 139 PRO A C 1
ATOM 1176 O O . PRO A 1 139 ? 13.408 -22.431 -22.658 1.00 91.75 139 PRO A O 1
ATOM 1179 N N . LEU A 1 140 ? 12.829 -20.410 -21.896 1.00 92.62 140 LEU A N 1
ATOM 1180 C CA . LEU A 1 140 ? 11.417 -20.733 -21.724 1.00 92.62 140 LEU A CA 1
ATOM 1181 C C . LEU A 1 140 ? 10.660 -20.611 -23.047 1.00 92.62 140 LEU A C 1
ATOM 1183 O O . LEU A 1 140 ? 10.894 -19.691 -23.823 1.00 92.62 140 LEU A O 1
ATOM 1187 N N . GLU A 1 141 ? 9.667 -21.473 -23.244 1.00 94.19 141 GLU A N 1
ATOM 1188 C CA . GLU A 1 141 ? 8.709 -21.341 -24.341 1.00 94.19 141 GLU A CA 1
ATOM 1189 C C . GLU A 1 141 ? 7.876 -20.061 -24.163 1.00 94.19 141 GLU A C 1
ATOM 1191 O O . GLU A 1 141 ? 7.050 -19.958 -23.251 1.00 94.19 141 GLU A O 1
ATOM 1196 N N . VAL A 1 142 ? 8.121 -19.062 -25.012 1.00 94.69 142 VAL A N 1
ATOM 1197 C CA . VAL A 1 142 ? 7.486 -17.743 -24.923 1.00 94.69 142 VAL A CA 1
ATOM 1198 C C . VAL A 1 142 ? 6.123 -17.766 -25.631 1.00 94.69 142 VAL A C 1
ATOM 1200 O O . VAL A 1 142 ? 6.058 -18.113 -26.809 1.00 94.69 142 VAL A O 1
ATOM 1203 N N . PRO A 1 143 ? 5.019 -17.376 -24.963 1.00 95.81 143 PRO A N 1
ATOM 1204 C CA . PRO A 1 143 ? 3.716 -17.233 -25.613 1.00 95.81 143 PRO A CA 1
ATOM 1205 C C . PRO A 1 143 ? 3.740 -16.103 -26.645 1.00 95.81 143 PRO A C 1
ATOM 1207 O O . PRO A 1 143 ? 4.526 -15.172 -26.518 1.00 95.81 143 PRO A O 1
ATOM 1210 N N . CYS A 1 144 ? 2.799 -16.088 -27.590 1.00 97.19 144 CYS A N 1
ATOM 1211 C CA . CYS A 1 144 ? 2.679 -14.954 -28.507 1.00 97.19 144 CYS A CA 1
ATOM 1212 C C . CYS A 1 144 ? 2.434 -13.620 -27.766 1.00 97.19 144 CYS A C 1
ATOM 1214 O O . CYS A 1 144 ? 1.796 -13.574 -26.706 1.00 97.19 144 CYS A O 1
ATOM 1216 N N . ARG A 1 145 ? 2.894 -12.510 -28.360 1.00 97.31 145 ARG A N 1
ATOM 1217 C CA . ARG A 1 145 ? 2.915 -11.166 -27.749 1.00 97.31 145 ARG A CA 1
ATOM 1218 C C . ARG A 1 145 ? 1.567 -10.741 -27.179 1.00 97.31 145 ARG A C 1
ATOM 1220 O O . ARG A 1 145 ? 1.476 -10.314 -26.029 1.00 97.31 145 ARG A O 1
ATOM 1227 N N . ASN A 1 146 ? 0.500 -10.927 -27.951 1.00 97.44 146 ASN A N 1
ATOM 1228 C CA . ASN A 1 146 ? -0.854 -10.568 -27.532 1.00 97.44 146 ASN A CA 1
ATOM 1229 C C . ASN A 1 146 ? -1.313 -11.379 -26.312 1.00 97.44 146 ASN A C 1
ATOM 1231 O O . ASN A 1 146 ? -1.911 -10.825 -25.386 1.00 97.44 146 ASN A O 1
ATOM 1235 N N . PHE A 1 147 ? -1.009 -12.681 -26.274 1.00 96.56 147 PHE A N 1
ATOM 1236 C CA . PHE A 1 147 ? -1.316 -13.513 -25.113 1.00 96.56 147 PHE A CA 1
ATOM 1237 C C . PHE A 1 147 ? -0.492 -13.084 -23.899 1.00 96.56 147 PHE A C 1
ATOM 1239 O O . PHE A 1 147 ? -1.041 -12.991 -22.800 1.00 96.56 147 PHE A O 1
ATOM 1246 N N . TYR A 1 148 ? 0.794 -12.778 -24.084 1.00 95.81 148 TYR A N 1
ATOM 1247 C CA . TYR A 1 148 ? 1.659 -12.294 -23.014 1.00 95.81 148 TYR A CA 1
ATOM 1248 C C . TYR A 1 148 ? 1.114 -11.014 -22.369 1.00 95.81 148 TYR A C 1
ATOM 1250 O O . TYR A 1 148 ? 0.805 -11.011 -21.175 1.00 95.81 148 TYR A O 1
ATOM 1258 N N . LEU A 1 149 ? 0.928 -9.951 -23.157 1.00 95.12 149 LEU A N 1
ATOM 1259 C CA . LEU A 1 149 ? 0.536 -8.629 -22.654 1.00 95.12 149 LEU A CA 1
ATOM 1260 C C . LEU A 1 149 ? -0.839 -8.656 -21.978 1.00 95.12 149 LEU A C 1
ATOM 1262 O O . LEU A 1 149 ? -1.041 -8.034 -20.935 1.00 95.12 149 LEU A O 1
ATOM 1266 N N . LYS A 1 150 ? -1.768 -9.465 -22.499 1.00 94.56 150 LYS A N 1
ATOM 1267 C CA . LYS A 1 150 ? -3.093 -9.671 -21.894 1.00 94.56 150 LYS A CA 1
ATOM 1268 C C . LYS A 1 150 ? -3.033 -10.344 -20.518 1.00 94.56 150 LYS A C 1
ATOM 1270 O O . LYS A 1 150 ? -3.963 -10.201 -19.720 1.00 94.56 150 LYS A O 1
ATOM 1275 N N . ASN A 1 151 ? -1.995 -11.132 -20.241 1.00 93.38 151 ASN A N 1
ATOM 1276 C CA . ASN A 1 151 ? -1.946 -12.022 -19.082 1.00 93.38 151 ASN A CA 1
ATOM 1277 C C . ASN A 1 151 ? -0.842 -11.682 -18.066 1.00 93.38 151 ASN A C 1
ATOM 1279 O O . ASN A 1 151 ? -0.939 -12.119 -16.920 1.00 93.38 151 ASN A O 1
ATOM 1283 N N . ILE A 1 152 ? 0.161 -10.871 -18.418 1.00 92.38 152 ILE A N 1
ATOM 1284 C CA . ILE A 1 152 ? 1.320 -10.561 -17.560 1.00 92.38 152 ILE A CA 1
ATOM 1285 C C . ILE A 1 152 ? 0.963 -9.868 -16.238 1.00 92.38 152 ILE A C 1
ATOM 1287 O O . ILE A 1 152 ? 1.661 -10.035 -15.236 1.00 92.38 152 ILE A O 1
ATOM 1291 N N . HIS A 1 153 ? -0.171 -9.165 -16.201 1.00 90.50 153 HIS A N 1
ATOM 1292 C CA . HIS A 1 153 ? -0.706 -8.515 -15.004 1.00 90.50 153 HIS A CA 1
ATOM 1293 C C . HIS A 1 153 ? -1.805 -9.326 -14.288 1.00 90.50 153 HIS A C 1
ATOM 1295 O O . HIS A 1 153 ? -2.552 -8.781 -13.476 1.00 90.50 153 HIS A O 1
ATOM 1301 N N . LYS A 1 154 ? -1.937 -10.630 -14.554 1.00 88.38 154 LYS A N 1
ATOM 1302 C CA . LYS A 1 154 ? -2.878 -11.497 -13.827 1.00 88.38 154 LYS A CA 1
ATOM 1303 C C . LYS A 1 154 ? -2.184 -12.250 -12.694 1.00 88.38 154 LYS A C 1
ATOM 1305 O O . LYS A 1 154 ? -1.018 -12.613 -12.784 1.00 88.38 154 LYS A O 1
ATOM 1310 N N . ASN A 1 155 ? -2.942 -12.543 -11.636 1.00 80.38 155 ASN A N 1
ATOM 1311 C CA . ASN A 1 155 ? -2.437 -13.275 -10.467 1.00 80.38 155 ASN A CA 1
ATOM 1312 C C . ASN A 1 155 ? -2.164 -14.760 -10.745 1.00 80.38 155 ASN A C 1
ATOM 1314 O O . ASN A 1 155 ? -1.340 -15.368 -10.068 1.00 80.38 155 ASN A O 1
ATOM 1318 N N . LYS A 1 156 ? -2.884 -15.356 -11.700 1.00 83.69 156 LYS A N 1
ATOM 1319 C CA . LYS A 1 156 ? -2.737 -16.757 -12.092 1.00 83.69 156 LYS A CA 1
ATOM 1320 C C . LYS A 1 156 ? -3.057 -16.888 -13.574 1.00 83.69 156 LYS A C 1
ATOM 1322 O O . LYS A 1 156 ? -4.093 -16.402 -14.026 1.00 83.69 156 LYS A O 1
ATOM 1327 N N . VAL A 1 157 ? -2.160 -17.536 -14.303 1.00 89.50 157 VAL A N 1
ATOM 1328 C CA . VAL A 1 157 ? -2.283 -17.829 -15.731 1.00 89.50 157 VAL A CA 1
ATOM 1329 C C . VAL A 1 157 ? -1.814 -19.260 -15.908 1.00 89.50 157 VAL A C 1
ATOM 1331 O O . VAL A 1 157 ? -0.733 -19.613 -15.434 1.00 89.50 157 VAL A O 1
ATOM 1334 N N . ASP A 1 158 ? -2.636 -20.091 -16.533 1.00 90.69 158 ASP A N 1
ATOM 1335 C CA . ASP A 1 158 ? -2.276 -21.480 -16.780 1.00 90.69 158 ASP A CA 1
ATOM 1336 C C . ASP A 1 158 ? -1.505 -21.595 -18.096 1.00 90.69 158 ASP A C 1
ATOM 1338 O O . ASP A 1 158 ? -2.086 -21.773 -19.159 1.00 90.69 158 ASP A O 1
ATOM 1342 N N . HIS A 1 159 ? -0.191 -21.378 -18.030 1.00 92.12 159 HIS A N 1
ATOM 1343 C CA . HIS A 1 159 ? 0.705 -21.476 -19.181 1.00 92.12 159 HIS A CA 1
ATOM 1344 C C . HIS A 1 159 ? 2.143 -21.768 -18.705 1.00 92.12 159 HIS A C 1
ATOM 1346 O O . HIS A 1 159 ? 2.559 -21.161 -17.709 1.00 92.12 159 HIS A O 1
ATOM 1352 N N . PRO A 1 160 ? 2.922 -22.640 -19.383 1.00 92.25 160 PRO A N 1
ATOM 1353 C CA . PRO A 1 160 ? 4.272 -23.040 -18.956 1.00 92.25 160 PRO A CA 1
ATOM 1354 C C . PRO A 1 160 ? 5.207 -21.863 -18.655 1.00 92.25 160 PRO A C 1
ATOM 1356 O O . PRO A 1 160 ? 5.718 -21.760 -17.541 1.00 92.25 160 PRO A O 1
ATOM 1359 N N . PHE A 1 161 ? 5.322 -20.905 -19.584 1.00 92.38 161 PHE A N 1
ATOM 1360 C CA . PHE A 1 161 ? 6.054 -19.648 -19.369 1.00 92.38 161 PHE A CA 1
ATOM 1361 C C . PHE A 1 161 ? 5.758 -19.003 -18.009 1.00 92.38 161 PHE A C 1
ATOM 1363 O O . PHE A 1 161 ? 6.653 -18.728 -17.217 1.00 92.38 161 PHE A O 1
ATOM 1370 N N . PHE A 1 162 ? 4.475 -18.801 -17.707 1.00 90.56 162 PHE A N 1
ATOM 1371 C CA . PHE A 1 162 ? 4.016 -18.077 -16.527 1.00 90.56 162 PHE A CA 1
ATOM 1372 C C . PHE A 1 162 ? 4.257 -18.854 -15.222 1.00 90.56 162 PHE A C 1
ATOM 1374 O O . PHE A 1 162 ? 4.364 -18.248 -14.154 1.00 90.56 162 PHE A O 1
ATOM 1381 N N . LYS A 1 163 ? 4.365 -20.185 -15.305 1.00 89.44 163 LYS A N 1
ATOM 1382 C CA . LYS A 1 163 ? 4.735 -21.060 -14.184 1.00 89.44 163 LYS A CA 1
ATOM 1383 C C . LYS A 1 163 ? 6.237 -21.036 -13.899 1.00 89.44 163 LYS A C 1
ATOM 1385 O O . LYS A 1 163 ? 6.600 -21.180 -12.737 1.00 89.44 163 LYS A O 1
ATOM 1390 N N . ASN A 1 164 ? 7.073 -20.808 -14.916 1.00 90.50 164 ASN A N 1
ATOM 1391 C CA . ASN A 1 164 ? 8.533 -20.967 -14.837 1.00 90.50 164 ASN A CA 1
ATOM 1392 C C . ASN A 1 164 ? 9.320 -19.650 -14.921 1.00 90.50 164 ASN A C 1
ATOM 1394 O O . ASN A 1 164 ? 10.506 -19.610 -14.626 1.00 90.50 164 ASN A O 1
ATOM 1398 N N . VAL A 1 165 ? 8.673 -18.522 -15.211 1.00 88.25 165 VAL A N 1
ATOM 1399 C CA . VAL A 1 165 ? 9.288 -17.182 -15.300 1.00 88.25 165 VAL A CA 1
ATOM 1400 C C . VAL A 1 165 ? 10.043 -16.728 -14.030 1.00 88.25 165 VAL A C 1
ATOM 1402 O O . VAL A 1 165 ? 10.789 -15.744 -14.057 1.00 88.25 165 VAL A O 1
ATOM 1405 N N . GLN A 1 166 ? 9.906 -17.417 -12.888 1.00 86.19 166 GLN A N 1
ATOM 1406 C CA . GLN A 1 166 ? 10.819 -17.207 -11.755 1.00 86.19 166 GLN A CA 1
ATOM 1407 C C . GLN A 1 166 ? 12.286 -17.494 -12.106 1.00 86.19 166 GLN A C 1
ATOM 1409 O O . GLN A 1 166 ? 13.153 -16.792 -11.588 1.00 86.19 166 GLN A O 1
ATOM 1414 N N . GLU A 1 167 ? 12.540 -18.448 -13.003 1.00 88.69 167 GLU A N 1
ATOM 1415 C CA . GLU A 1 167 ? 13.866 -18.949 -13.385 1.00 88.69 167 GLU A CA 1
ATOM 1416 C C . GLU A 1 167 ? 14.713 -17.875 -14.076 1.00 88.69 167 GLU A C 1
ATOM 1418 O O . GLU A 1 167 ? 15.927 -17.828 -13.907 1.00 88.69 167 GLU A O 1
ATOM 1423 N N . ILE A 1 168 ? 14.077 -16.910 -14.744 1.00 88.50 168 ILE A N 1
ATOM 1424 C CA . ILE A 1 168 ? 14.761 -15.800 -15.421 1.00 88.50 168 ILE A CA 1
ATOM 1425 C C . ILE A 1 168 ? 15.005 -14.580 -14.517 1.00 88.50 168 ILE A C 1
ATOM 1427 O O . ILE A 1 168 ? 14.842 -13.429 -14.926 1.00 88.50 168 ILE A O 1
ATOM 1431 N N . HIS A 1 169 ? 15.369 -14.800 -13.249 1.00 86.19 169 HIS A N 1
ATOM 1432 C CA . HIS A 1 169 ? 15.568 -13.724 -12.264 1.00 86.19 169 HIS A CA 1
ATOM 1433 C C . HIS A 1 169 ? 16.563 -12.642 -12.721 1.00 86.19 169 HIS A C 1
ATOM 1435 O O . HIS A 1 169 ? 16.289 -11.446 -12.580 1.00 86.19 169 HIS A O 1
ATOM 1441 N N . ASN A 1 170 ? 17.690 -13.054 -13.299 1.00 88.94 170 ASN A N 1
ATOM 1442 C CA . ASN A 1 170 ? 18.739 -12.129 -13.727 1.00 88.94 170 ASN A CA 1
ATOM 1443 C C . ASN A 1 170 ? 18.268 -11.243 -14.888 1.00 88.94 170 ASN A C 1
ATOM 1445 O O . ASN A 1 170 ? 18.423 -10.025 -14.816 1.00 88.94 170 ASN A O 1
ATOM 1449 N N . LEU A 1 171 ? 17.582 -11.825 -15.882 1.00 92.75 171 LEU A N 1
ATOM 1450 C CA . LEU A 1 171 ? 16.995 -11.074 -16.999 1.00 92.75 171 LEU A CA 1
ATOM 1451 C C . LEU A 1 171 ? 15.996 -10.016 -16.516 1.00 92.75 171 LEU A C 1
ATOM 1453 O O . LEU A 1 171 ? 15.999 -8.897 -17.018 1.00 92.75 171 LEU A O 1
ATOM 1457 N N . LYS A 1 172 ? 15.173 -10.327 -15.506 1.00 92.12 172 LYS A N 1
ATOM 1458 C CA . LYS A 1 172 ? 14.228 -9.356 -14.922 1.00 92.12 172 LYS A CA 1
ATOM 1459 C C . LYS A 1 172 ? 14.937 -8.172 -14.264 1.00 92.12 172 LYS A C 1
ATOM 1461 O O . LYS A 1 172 ? 14.457 -7.049 -14.349 1.00 92.12 172 LYS A O 1
ATOM 1466 N N . THR A 1 173 ? 16.061 -8.417 -13.596 1.00 93.19 173 THR A N 1
ATOM 1467 C CA . THR A 1 173 ? 16.817 -7.363 -12.903 1.00 93.19 173 THR A CA 1
ATOM 1468 C C . THR A 1 173 ? 17.495 -6.429 -13.905 1.00 93.19 173 THR A C 1
ATOM 1470 O O . THR A 1 173 ? 17.359 -5.212 -13.793 1.00 93.19 173 THR A O 1
ATOM 1473 N N . ILE A 1 174 ? 18.157 -7.000 -14.916 1.00 95.62 174 ILE A N 1
ATOM 1474 C CA . ILE A 1 174 ? 18.832 -6.247 -15.982 1.00 95.62 174 ILE A CA 1
ATOM 1475 C C . ILE A 1 174 ? 17.814 -5.457 -16.810 1.00 95.62 174 ILE A C 1
ATOM 1477 O O . ILE A 1 174 ? 18.018 -4.277 -17.077 1.00 95.62 174 ILE A O 1
ATOM 1481 N N . SER A 1 175 ? 16.679 -6.065 -17.162 1.00 96.56 175 SER A N 1
ATOM 1482 C CA . SER A 1 175 ? 15.662 -5.375 -17.957 1.00 96.56 175 SER A CA 1
ATOM 1483 C C . SER A 1 175 ? 15.011 -4.216 -17.214 1.00 96.56 175 SER A C 1
ATOM 1485 O O . SER A 1 175 ? 14.767 -3.182 -17.822 1.00 96.56 175 SER A O 1
ATOM 1487 N N . ILE A 1 176 ? 14.757 -4.339 -15.906 1.00 97.56 176 ILE A N 1
ATOM 1488 C CA . ILE A 1 176 ? 14.258 -3.214 -15.102 1.00 97.56 176 ILE A CA 1
ATOM 1489 C C . ILE A 1 176 ? 15.260 -2.062 -15.134 1.00 97.56 176 ILE A C 1
ATOM 1491 O O . ILE A 1 176 ? 14.864 -0.926 -15.377 1.00 97.56 176 ILE A O 1
ATOM 1495 N N . HIS A 1 177 ? 16.544 -2.352 -14.920 1.00 98.00 177 HIS A N 1
ATOM 1496 C CA . HIS A 1 177 ? 17.593 -1.339 -14.958 1.00 98.00 177 HIS A CA 1
ATOM 1497 C C . HIS A 1 177 ? 17.624 -0.607 -16.299 1.00 98.00 177 HIS A C 1
ATOM 1499 O O . HIS A 1 177 ? 17.479 0.614 -16.319 1.00 98.00 177 HIS A O 1
ATOM 1505 N N . ASN A 1 178 ? 17.710 -1.360 -17.395 1.00 98.06 178 ASN A N 1
ATOM 1506 C CA . ASN A 1 178 ? 17.804 -0.801 -18.738 1.00 98.06 178 ASN A CA 1
ATOM 1507 C C . ASN A 1 178 ? 16.540 -0.020 -19.116 1.00 98.06 178 ASN A C 1
ATOM 1509 O O . ASN A 1 178 ? 16.640 1.034 -19.739 1.00 98.06 178 ASN A O 1
ATOM 1513 N N . TYR A 1 179 ? 15.362 -0.497 -18.703 1.00 98.31 179 TYR A N 1
ATOM 1514 C CA . TYR A 1 179 ? 14.096 0.196 -18.927 1.00 98.31 179 TYR A CA 1
ATOM 1515 C C . TYR A 1 179 ? 14.050 1.550 -18.213 1.00 98.31 179 TYR A C 1
ATOM 1517 O O . TYR A 1 179 ? 13.772 2.572 -18.836 1.00 98.31 179 TYR A O 1
ATOM 1525 N N . LEU A 1 180 ? 14.348 1.571 -16.909 1.00 97.88 180 LEU A N 1
ATOM 1526 C CA . LEU A 1 180 ? 14.336 2.804 -16.119 1.00 97.88 180 LEU A CA 1
ATOM 1527 C C . LEU A 1 180 ? 15.390 3.803 -16.603 1.00 97.88 180 LEU A C 1
ATOM 1529 O O . LEU A 1 180 ? 15.154 5.008 -16.605 1.00 97.88 180 LEU A O 1
ATOM 1533 N N . GLU A 1 181 ? 16.558 3.317 -17.003 1.00 97.50 181 GLU A N 1
ATOM 1534 C CA . GLU A 1 181 ? 17.646 4.175 -17.453 1.00 97.50 181 GLU A CA 1
ATOM 1535 C C . GLU A 1 181 ? 17.372 4.775 -18.831 1.00 97.50 181 GLU A C 1
ATOM 1537 O O . GLU A 1 181 ? 17.512 5.985 -18.989 1.00 97.50 181 GLU A O 1
ATOM 1542 N N . ASN A 1 182 ? 16.881 3.985 -19.787 1.00 96.94 182 ASN A N 1
ATOM 1543 C CA . ASN A 1 182 ? 16.906 4.390 -21.196 1.00 96.94 182 ASN A CA 1
ATOM 1544 C C . ASN A 1 182 ? 15.525 4.598 -21.833 1.00 96.94 182 ASN A C 1
ATOM 1546 O O . ASN A 1 182 ? 15.429 5.329 -22.811 1.00 96.94 182 ASN A O 1
ATOM 1550 N N . PHE A 1 183 ? 14.459 3.990 -21.302 1.00 96.31 183 PHE A N 1
ATOM 1551 C CA . PHE A 1 183 ? 13.171 3.902 -22.012 1.00 96.31 183 PHE A CA 1
ATOM 1552 C C . PHE A 1 183 ? 11.983 4.499 -21.267 1.00 96.31 183 PHE A C 1
ATOM 1554 O O . PHE A 1 183 ? 10.955 4.763 -21.885 1.00 96.31 183 PHE A O 1
ATOM 1561 N N . ILE A 1 184 ? 12.077 4.672 -19.947 1.00 96.31 184 ILE A N 1
ATOM 1562 C CA . ILE A 1 184 ? 10.942 5.163 -19.171 1.00 96.31 184 ILE A CA 1
ATOM 1563 C C . ILE A 1 184 ? 10.542 6.577 -19.603 1.00 96.31 184 ILE A C 1
ATOM 1565 O O . ILE A 1 184 ? 11.331 7.518 -19.513 1.00 96.31 184 ILE A O 1
ATOM 1569 N N . ASP A 1 185 ? 9.282 6.698 -20.005 1.00 96.81 185 ASP A N 1
ATOM 1570 C CA . ASP A 1 185 ? 8.585 7.957 -20.242 1.00 96.81 185 ASP A CA 1
ATOM 1571 C C . ASP A 1 185 ? 7.429 8.053 -19.239 1.00 96.81 185 ASP A C 1
ATOM 1573 O O . ASP A 1 185 ? 6.376 7.422 -19.404 1.00 96.81 185 ASP A O 1
ATOM 1577 N N . PHE A 1 186 ? 7.700 8.731 -18.122 1.00 97.25 186 PHE A N 1
ATOM 1578 C CA . PHE A 1 186 ? 6.846 8.730 -16.939 1.00 97.25 186 PHE A CA 1
ATOM 1579 C C . PHE A 1 186 ? 5.771 9.817 -17.014 1.00 97.25 186 PHE A C 1
ATOM 1581 O O . PHE A 1 186 ? 6.058 10.990 -17.242 1.00 97.25 186 PHE A O 1
ATOM 1588 N N . ASP A 1 187 ? 4.528 9.431 -16.740 1.00 97.62 187 ASP A N 1
ATOM 1589 C CA . ASP A 1 187 ? 3.391 10.338 -16.699 1.00 97.62 187 ASP A CA 1
ATOM 1590 C C . ASP A 1 187 ? 3.159 10.898 -15.288 1.00 97.62 187 ASP A C 1
ATOM 1592 O O . ASP A 1 187 ? 2.449 10.310 -14.462 1.00 97.62 187 ASP A O 1
ATOM 1596 N N . TYR A 1 188 ? 3.764 12.053 -15.013 1.00 96.69 188 TYR A N 1
ATOM 1597 C CA . TYR A 1 188 ? 3.642 12.729 -13.720 1.00 96.69 188 TYR A CA 1
ATOM 1598 C C . TYR A 1 188 ? 2.202 13.151 -13.394 1.00 96.69 188 TYR A C 1
ATOM 1600 O O . TYR A 1 188 ? 1.818 13.110 -12.224 1.00 96.69 188 TYR A O 1
ATOM 1608 N N . ASP A 1 189 ? 1.385 13.482 -14.397 1.00 95.94 189 ASP A N 1
ATOM 1609 C CA . ASP A 1 189 ? 0.001 13.924 -14.193 1.00 95.94 189 ASP A CA 1
ATOM 1610 C C . ASP A 1 189 ? -0.893 12.764 -13.743 1.00 95.94 189 ASP A C 1
ATOM 1612 O O . ASP A 1 189 ? -1.598 12.869 -12.735 1.00 95.94 189 ASP A O 1
ATOM 1616 N N . SER A 1 190 ? -0.796 11.615 -14.423 1.00 96.25 190 SER A N 1
ATOM 1617 C CA . SER A 1 190 ? -1.450 10.369 -13.995 1.00 96.25 190 SER A CA 1
ATOM 1618 C C . SER A 1 190 ? -1.023 9.967 -12.579 1.00 96.25 190 SER A C 1
ATOM 1620 O O . SER A 1 190 ? -1.853 9.589 -11.742 1.00 96.25 190 SER A O 1
ATOM 1622 N N . PHE A 1 191 ? 0.270 10.102 -12.264 1.00 96.56 191 PHE A N 1
ATOM 1623 C CA . PHE A 1 191 ? 0.766 9.832 -10.919 1.00 96.56 191 PHE A CA 1
ATOM 1624 C C . PHE A 1 191 ? 0.166 10.791 -9.879 1.00 96.56 191 PHE A C 1
ATOM 1626 O O . PHE A 1 191 ? -0.334 10.320 -8.851 1.00 96.56 191 PHE A O 1
ATOM 1633 N N . LYS A 1 192 ? 0.122 12.102 -10.161 1.00 95.44 192 LYS A N 1
ATOM 1634 C CA . LYS A 1 192 ? -0.499 13.113 -9.286 1.00 95.44 192 LYS A CA 1
ATOM 1635 C C . LYS A 1 192 ? -1.964 12.786 -9.017 1.00 95.44 192 LYS A C 1
ATOM 1637 O O . LYS A 1 192 ? -2.360 12.680 -7.859 1.00 95.44 192 LYS A O 1
ATOM 1642 N N . GLN A 1 193 ? -2.749 12.526 -10.065 1.00 94.25 193 GLN A N 1
ATOM 1643 C CA . GLN A 1 193 ? -4.162 12.145 -9.940 1.00 94.25 193 GLN A CA 1
ATOM 1644 C C . GLN A 1 193 ? -4.337 10.896 -9.069 1.00 94.25 193 GLN A C 1
ATOM 1646 O O . GLN A 1 193 ? -5.226 10.826 -8.209 1.00 94.25 193 GLN A O 1
ATOM 1651 N N . LYS A 1 194 ? -3.456 9.902 -9.239 1.00 94.19 194 LYS A N 1
ATOM 1652 C CA . LYS A 1 194 ? -3.499 8.696 -8.418 1.00 94.19 194 LYS A CA 1
ATOM 1653 C C . LYS A 1 194 ? -3.201 8.992 -6.952 1.00 94.19 194 LYS A C 1
ATOM 1655 O O . LYS A 1 194 ? -3.884 8.425 -6.098 1.00 94.19 194 LYS A O 1
ATOM 1660 N N . LEU A 1 195 ? -2.240 9.858 -6.645 1.00 92.56 195 LEU A N 1
ATOM 1661 C CA . LEU A 1 195 ? -1.951 10.275 -5.273 1.00 92.56 195 LEU A CA 1
ATOM 1662 C C . LEU A 1 195 ? -3.092 11.087 -4.654 1.00 92.56 195 LEU A C 1
ATOM 1664 O O . LEU A 1 195 ? -3.439 10.833 -3.503 1.00 92.56 195 LEU A O 1
ATOM 1668 N N . THR A 1 196 ? -3.747 11.969 -5.413 1.00 92.62 196 THR A N 1
ATOM 1669 C CA . THR A 1 196 ? -4.934 12.706 -4.947 1.00 92.62 196 THR A CA 1
ATOM 1670 C C . THR A 1 196 ? -6.022 11.750 -4.459 1.00 92.62 196 THR A C 1
ATOM 1672 O O . THR A 1 196 ? -6.567 11.937 -3.374 1.00 92.62 196 THR A O 1
ATOM 1675 N N . SER A 1 197 ? -6.257 10.640 -5.172 1.00 90.06 197 SER A N 1
ATOM 1676 C CA . SER A 1 197 ? -7.205 9.598 -4.733 1.00 90.06 197 SER A CA 1
ATOM 1677 C C . SER A 1 197 ? -6.820 8.892 -3.420 1.00 90.06 197 SER A C 1
ATOM 1679 O O . SER A 1 197 ? -7.600 8.101 -2.888 1.00 90.06 197 SER A O 1
ATOM 1681 N N . GLN A 1 198 ? -5.596 9.100 -2.921 1.00 90.62 198 GLN A N 1
ATOM 1682 C CA . GLN A 1 198 ? -5.118 8.569 -1.644 1.00 90.62 198 GLN A CA 1
ATOM 1683 C C . GLN A 1 198 ? -5.260 9.564 -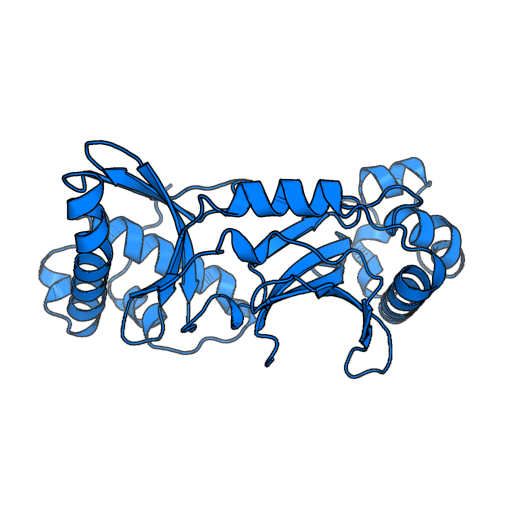0.483 1.00 90.62 198 GLN A C 1
ATOM 1685 O O . GLN A 1 198 ? -5.115 9.125 0.654 1.00 90.62 198 GLN A O 1
ATOM 1690 N N . LEU A 1 199 ? -5.564 10.849 -0.719 1.00 91.19 199 LEU A N 1
ATOM 1691 C CA . LEU A 1 199 ? -5.652 11.864 0.348 1.00 91.19 199 LEU A CA 1
ATOM 1692 C C . LEU A 1 199 ? -6.782 11.600 1.352 1.00 91.19 199 LEU A C 1
ATOM 1694 O O . LEU A 1 199 ? -6.630 11.844 2.546 1.00 91.19 199 LEU A O 1
ATOM 1698 N N . GLU A 1 200 ? -7.912 11.067 0.885 1.00 90.31 200 GLU A N 1
ATOM 1699 C CA . GLU A 1 200 ? -9.046 10.720 1.755 1.00 90.31 200 GLU A CA 1
ATOM 1700 C C . GLU A 1 200 ? -8.751 9.528 2.675 1.00 90.31 200 GLU A C 1
ATOM 1702 O O . GLU A 1 200 ? -9.493 9.257 3.620 1.00 90.31 200 GLU A O 1
ATOM 1707 N N . LYS A 1 201 ? -7.690 8.771 2.381 1.00 92.69 201 LYS A N 1
ATOM 1708 C CA . LYS A 1 201 ? -7.341 7.566 3.117 1.00 92.69 201 LYS A CA 1
ATOM 1709 C C . LYS A 1 201 ? -6.519 7.919 4.348 1.00 92.69 201 LYS A C 1
ATOM 1711 O O . LYS A 1 201 ? -5.430 8.482 4.248 1.00 92.69 201 LYS A O 1
ATOM 1716 N N . LYS A 1 202 ? -7.010 7.508 5.512 1.00 95.75 202 LYS A N 1
ATOM 1717 C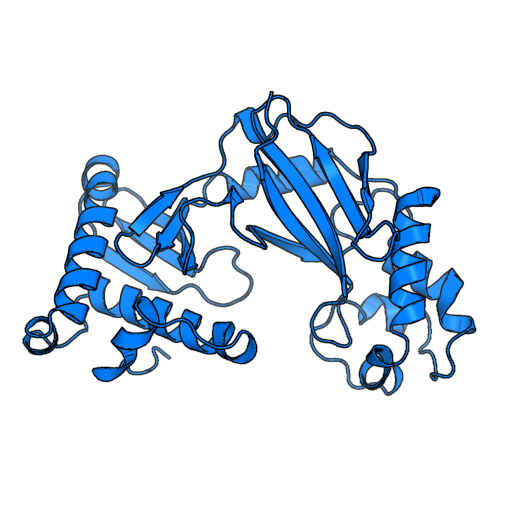 CA . LYS A 1 202 ? -6.291 7.611 6.782 1.00 95.75 202 LYS A CA 1
ATOM 1718 C C . LYS A 1 202 ? -5.540 6.313 7.058 1.00 95.75 202 LYS A C 1
ATOM 1720 O O . LYS A 1 202 ? -6.053 5.224 6.800 1.00 95.75 202 LYS A O 1
ATOM 1725 N N . PHE A 1 203 ? -4.333 6.411 7.600 1.00 96.06 203 PHE A N 1
ATOM 1726 C CA . PHE A 1 203 ? -3.548 5.252 8.005 1.00 96.06 203 PHE A CA 1
ATOM 1727 C C . PHE A 1 203 ? -3.643 5.065 9.520 1.00 96.06 203 PHE A C 1
ATOM 1729 O O . PHE A 1 203 ? -3.353 5.975 10.295 1.00 96.06 203 PHE A O 1
ATOM 1736 N N . MET A 1 204 ? -4.048 3.868 9.937 1.00 97.81 204 MET A N 1
ATOM 1737 C CA . MET A 1 204 ? -4.049 3.423 11.325 1.00 97.81 204 MET A CA 1
ATOM 1738 C C . MET A 1 204 ? -2.810 2.562 11.562 1.00 97.81 204 MET A C 1
ATOM 1740 O O . MET A 1 204 ? -2.719 1.432 11.075 1.00 97.81 204 MET A O 1
ATOM 1744 N N . LEU A 1 205 ? -1.843 3.093 12.303 1.00 97.62 205 LEU A N 1
ATOM 1745 C CA . LEU A 1 205 ? -0.554 2.448 12.530 1.00 97.62 205 LEU A CA 1
ATOM 1746 C C . LEU A 1 205 ? -0.498 1.876 13.943 1.00 97.62 205 LEU A C 1
ATOM 1748 O O . LEU A 1 205 ? -0.625 2.614 14.913 1.00 97.62 205 LEU A O 1
ATOM 1752 N N . TRP A 1 206 ? -0.291 0.570 14.086 1.00 97.31 206 TRP A N 1
ATOM 1753 C CA . TRP A 1 206 ? -0.012 -0.027 15.393 1.00 97.31 206 TRP A CA 1
ATOM 1754 C C . TRP A 1 206 ? 1.490 -0.156 15.608 1.00 97.31 206 TRP A C 1
ATOM 1756 O O . TRP A 1 206 ? 2.140 -0.893 14.871 1.00 97.31 206 TRP A O 1
ATOM 1766 N N . ASN A 1 207 ? 2.047 0.472 16.642 1.00 95.75 207 ASN A N 1
ATOM 1767 C CA . ASN A 1 207 ? 3.491 0.417 16.914 1.00 95.75 207 ASN A CA 1
ATOM 1768 C C . ASN A 1 207 ? 3.902 -0.597 18.002 1.00 95.75 207 ASN A C 1
ATOM 1770 O O . ASN A 1 207 ? 5.059 -0.631 18.412 1.00 95.75 207 ASN A O 1
ATOM 1774 N N . GLY A 1 208 ? 2.969 -1.424 18.489 1.00 95.25 208 GLY A N 1
ATOM 1775 C CA . GLY A 1 208 ? 3.180 -2.321 19.638 1.00 95.25 208 GLY A CA 1
ATOM 1776 C C . GLY A 1 208 ? 2.633 -1.771 20.959 1.00 95.25 208 GLY A C 1
ATOM 1777 O O . GLY A 1 208 ? 2.432 -2.531 21.911 1.00 95.25 208 GLY A O 1
ATOM 1778 N N . ASN A 1 209 ? 2.353 -0.468 21.019 1.00 96.25 209 ASN A N 1
ATOM 1779 C CA . ASN A 1 209 ? 1.829 0.182 22.213 1.00 96.25 209 ASN A CA 1
ATOM 1780 C C . ASN A 1 209 ? 0.537 0.961 21.967 1.00 96.25 209 ASN A C 1
ATOM 1782 O O . ASN A 1 209 ? -0.379 0.838 22.777 1.00 96.25 209 ASN A O 1
ATOM 1786 N N . ASN A 1 210 ? 0.479 1.731 20.880 1.00 97.69 210 ASN A N 1
ATOM 1787 C CA . ASN A 1 210 ? -0.610 2.642 20.545 1.00 97.69 210 ASN A CA 1
ATOM 1788 C C . ASN A 1 210 ? -1.028 2.483 19.078 1.00 97.69 210 ASN A C 1
ATOM 1790 O O . ASN A 1 210 ? -0.242 2.026 18.242 1.00 97.69 210 ASN A O 1
ATOM 1794 N N . PHE A 1 211 ? -2.256 2.913 18.780 1.00 98.31 211 PHE A N 1
ATOM 1795 C CA . PHE A 1 211 ? -2.687 3.213 17.418 1.00 98.31 211 PHE A CA 1
ATOM 1796 C C . PHE A 1 211 ? -2.396 4.687 17.121 1.00 98.31 211 PHE A C 1
ATOM 1798 O O . PHE A 1 211 ? -2.795 5.562 17.886 1.00 98.31 211 PHE A O 1
ATOM 1805 N N . ILE A 1 212 ? -1.687 4.950 16.029 1.00 97.94 212 ILE A N 1
ATOM 1806 C CA . ILE A 1 212 ? -1.295 6.284 15.572 1.00 97.94 212 ILE A CA 1
ATOM 1807 C C . ILE A 1 212 ? -2.054 6.583 14.281 1.00 97.94 212 ILE A C 1
ATOM 1809 O O . ILE A 1 212 ? -2.167 5.720 13.407 1.00 97.94 212 ILE A O 1
ATOM 1813 N N . LEU A 1 213 ? -2.592 7.797 14.183 1.00 97.25 213 LEU A N 1
ATOM 1814 C CA . LEU A 1 213 ? -3.187 8.318 12.959 1.00 97.25 213 LEU A CA 1
ATOM 1815 C C . LEU A 1 213 ? -2.104 8.994 12.124 1.00 97.25 213 LEU A C 1
ATOM 1817 O O . LEU A 1 213 ? -1.393 9.859 12.626 1.00 97.25 213 LEU A O 1
ATOM 1821 N N . ASP A 1 214 ? -2.018 8.623 10.853 1.00 95.69 214 ASP A N 1
ATOM 1822 C CA . ASP A 1 214 ? -1.131 9.261 9.883 1.00 95.69 214 ASP A CA 1
ATOM 1823 C C . ASP A 1 214 ? -1.861 9.413 8.532 1.00 95.69 214 ASP A C 1
ATOM 1825 O O . ASP A 1 214 ? -2.883 8.762 8.279 1.00 95.69 214 ASP A O 1
ATOM 1829 N N . SER A 1 215 ? -1.427 10.336 7.678 1.00 93.25 215 SER A N 1
ATOM 1830 C CA . SER A 1 215 ? -2.088 10.693 6.411 1.00 93.25 215 SER A CA 1
ATOM 1831 C C . SER A 1 215 ? -1.107 11.352 5.447 1.00 93.25 215 SER A C 1
ATOM 1833 O O . SER A 1 215 ? -0.128 11.954 5.869 1.00 93.25 215 SER A O 1
ATOM 1835 N N . LEU A 1 216 ? -1.397 11.272 4.148 1.00 90.69 216 LEU A N 1
ATOM 1836 C CA . LEU A 1 216 ? -0.710 12.103 3.158 1.00 90.69 216 LEU A CA 1
ATOM 1837 C C . LEU A 1 216 ? -1.210 13.548 3.265 1.00 90.69 216 LEU A C 1
ATOM 1839 O O . LEU A 1 216 ? -2.408 13.763 3.469 1.00 90.69 216 LEU A O 1
ATOM 1843 N N . LEU A 1 217 ? -0.309 14.519 3.116 1.00 86.69 217 LEU A N 1
ATOM 1844 C CA . LEU A 1 217 ? -0.657 15.939 3.114 1.00 86.69 217 LEU A CA 1
ATOM 1845 C C . LEU A 1 217 ? -0.864 16.449 1.682 1.00 86.69 217 LEU A C 1
ATOM 1847 O O . LEU A 1 217 ? -0.443 15.829 0.711 1.00 86.69 217 LEU A O 1
ATOM 1851 N N . THR A 1 218 ? -1.515 17.600 1.528 1.00 83.38 218 THR A N 1
ATOM 1852 C CA . THR A 1 218 ? -1.722 18.218 0.207 1.00 83.38 218 THR A CA 1
ATOM 1853 C C . THR A 1 218 ? -0.415 18.692 -0.419 1.00 83.38 218 THR A C 1
ATOM 1855 O O . THR A 1 218 ? -0.205 18.470 -1.606 1.00 83.38 218 THR A O 1
ATOM 1858 N N . ASN A 1 219 ? 0.487 19.272 0.378 1.00 82.94 219 ASN A N 1
ATOM 1859 C CA . ASN A 1 219 ? 1.791 19.758 -0.097 1.00 82.94 219 ASN A CA 1
ATOM 1860 C C . ASN A 1 219 ? 2.696 18.613 -0.577 1.00 82.94 219 ASN A C 1
ATOM 1862 O O . ASN A 1 219 ? 3.611 18.819 -1.366 1.00 82.94 219 ASN A O 1
ATOM 1866 N N . ASP A 1 220 ? 2.410 17.388 -0.140 1.00 83.25 220 ASP A N 1
ATOM 1867 C CA . ASP A 1 220 ? 3.090 16.189 -0.612 1.00 83.25 220 ASP A CA 1
ATOM 1868 C C . ASP A 1 220 ? 2.686 15.819 -2.058 1.00 83.25 220 ASP A C 1
ATOM 1870 O O . ASP A 1 220 ? 3.248 14.896 -2.632 1.00 83.25 220 ASP A O 1
ATOM 1874 N N . LEU A 1 221 ? 1.722 16.511 -2.679 1.00 86.31 221 LEU A N 1
ATOM 1875 C CA . LEU A 1 221 ? 1.282 16.259 -4.059 1.00 86.31 221 LEU A CA 1
ATOM 1876 C C . LEU A 1 221 ? 1.955 17.147 -5.109 1.00 86.31 221 LEU A C 1
ATOM 1878 O O . LEU A 1 221 ? 1.763 16.932 -6.312 1.00 86.31 221 LEU A O 1
ATOM 1882 N N . ASP A 1 222 ? 2.704 18.157 -4.682 1.00 91.19 222 ASP A N 1
ATOM 1883 C CA . ASP A 1 222 ? 3.352 19.101 -5.582 1.00 91.19 222 ASP A CA 1
ATOM 1884 C C . ASP A 1 222 ? 4.671 18.516 -6.077 1.00 91.19 222 ASP A C 1
ATOM 1886 O O . ASP A 1 222 ? 5.739 18.673 -5.491 1.00 91.19 222 ASP A O 1
ATOM 1890 N N . ILE A 1 223 ? 4.542 17.744 -7.153 1.00 93.94 223 ILE A N 1
ATOM 1891 C CA . ILE A 1 223 ? 5.608 16.968 -7.775 1.00 93.94 223 ILE A CA 1
ATOM 1892 C C . ILE A 1 223 ? 6.564 17.871 -8.555 1.00 93.94 223 ILE A C 1
ATOM 1894 O O . ILE A 1 223 ? 6.136 18.710 -9.345 1.00 93.94 223 ILE A O 1
ATOM 1898 N N . ILE A 1 224 ? 7.862 17.614 -8.395 1.00 94.31 224 ILE A N 1
ATOM 1899 C CA . ILE A 1 224 ? 8.925 18.178 -9.227 1.00 94.31 224 ILE A CA 1
ATOM 1900 C C . ILE A 1 224 ? 9.195 17.174 -10.367 1.00 94.31 224 ILE A C 1
ATOM 1902 O O . ILE A 1 224 ? 9.674 16.067 -10.088 1.00 94.31 224 ILE A O 1
ATOM 1906 N N . PRO A 1 225 ? 8.847 17.491 -11.632 1.00 94.56 225 PRO A N 1
ATOM 1907 C CA . PRO A 1 225 ? 8.869 16.541 -12.745 1.00 94.56 225 PRO A CA 1
ATOM 1908 C C . PRO A 1 225 ? 10.293 16.310 -13.269 1.00 94.56 225 PRO A C 1
ATOM 1910 O O . PRO A 1 225 ? 10.676 16.765 -14.342 1.00 94.56 225 PRO A O 1
ATOM 1913 N N . GLU A 1 226 ? 11.089 15.581 -12.492 1.00 94.88 226 GLU A N 1
ATOM 1914 C CA . GLU A 1 226 ? 12.471 15.235 -12.817 1.00 94.88 226 GLU A CA 1
ATOM 1915 C C . GLU A 1 226 ? 12.691 13.724 -12.771 1.00 94.88 226 GLU A C 1
ATOM 1917 O O . GLU A 1 226 ? 12.199 13.021 -11.877 1.00 94.88 226 GLU A O 1
ATOM 1922 N N . LYS A 1 227 ? 13.476 13.208 -13.719 1.00 96.12 227 LYS A N 1
ATOM 1923 C CA . LYS A 1 227 ? 13.881 11.803 -13.735 1.00 96.12 227 LYS A CA 1
ATOM 1924 C C . LYS A 1 227 ? 14.972 11.572 -12.693 1.00 96.12 227 LYS A C 1
ATOM 1926 O O . LYS A 1 227 ? 16.146 11.826 -12.942 1.00 96.12 227 LYS A O 1
ATOM 1931 N N . ASN A 1 228 ? 14.588 11.027 -11.543 1.00 97.06 228 ASN A N 1
ATOM 1932 C CA . ASN A 1 228 ? 15.527 10.612 -10.506 1.00 97.06 228 ASN A CA 1
ATOM 1933 C C . ASN A 1 228 ? 15.492 9.086 -10.364 1.00 97.06 228 ASN A C 1
ATOM 1935 O O . ASN A 1 228 ? 14.426 8.488 -10.222 1.00 97.06 228 ASN A O 1
ATOM 1939 N N . LEU A 1 229 ? 16.658 8.439 -10.388 1.00 97.75 229 LEU A N 1
ATOM 1940 C CA . LEU A 1 229 ? 16.773 6.984 -10.284 1.00 97.75 229 LEU A CA 1
ATOM 1941 C C . LEU A 1 229 ? 17.619 6.585 -9.081 1.00 97.75 229 LEU A C 1
ATOM 1943 O O . LEU A 1 229 ? 18.654 7.185 -8.795 1.00 97.75 229 LEU A O 1
ATOM 1947 N N . LYS A 1 230 ? 17.215 5.508 -8.408 1.00 97.44 230 LYS A N 1
ATOM 1948 C CA . LYS A 1 230 ? 17.948 4.935 -7.278 1.00 97.44 230 LYS A CA 1
ATOM 1949 C C . LYS A 1 230 ? 18.347 3.488 -7.551 1.00 97.44 230 LYS A C 1
ATOM 1951 O O . LYS A 1 230 ? 17.545 2.668 -8.013 1.00 97.44 230 LYS A O 1
ATOM 1956 N N . LYS A 1 231 ? 19.615 3.189 -7.255 1.00 96.94 231 LYS A N 1
ATOM 1957 C CA . LYS A 1 231 ? 20.201 1.852 -7.371 1.00 96.94 231 LYS A CA 1
ATOM 1958 C C . LYS A 1 231 ? 19.811 0.985 -6.177 1.00 96.94 231 LYS A C 1
ATOM 1960 O O . LYS A 1 231 ? 19.739 1.439 -5.034 1.00 96.94 231 LYS A O 1
ATOM 1965 N N . SER A 1 232 ? 19.578 -0.288 -6.455 1.00 94.38 232 SER A N 1
ATOM 1966 C CA . SER A 1 232 ? 19.504 -1.339 -5.447 1.00 94.38 232 SER A CA 1
ATOM 1967 C C . SER A 1 232 ? 20.892 -1.642 -4.867 1.00 94.38 232 SER A C 1
ATOM 1969 O O . SER A 1 232 ? 21.909 -1.179 -5.380 1.00 94.38 232 SER A O 1
ATOM 1971 N N . LYS A 1 233 ? 20.955 -2.496 -3.836 1.00 91.00 233 LYS A N 1
ATOM 1972 C CA . LYS A 1 233 ? 22.234 -2.974 -3.276 1.00 91.00 233 LYS A CA 1
ATOM 1973 C C . LYS A 1 233 ? 23.135 -3.664 -4.311 1.00 91.00 233 LYS A C 1
ATOM 1975 O O . LYS A 1 233 ? 24.339 -3.699 -4.115 1.00 91.00 233 LYS A O 1
ATOM 1980 N N . GLY A 1 234 ? 22.559 -4.205 -5.386 1.00 91.56 234 GLY A N 1
ATOM 1981 C CA . GLY A 1 234 ? 23.300 -4.850 -6.474 1.00 91.56 234 GLY A CA 1
ATOM 1982 C C . GLY A 1 234 ? 23.795 -3.891 -7.559 1.00 91.56 234 GLY A C 1
ATOM 1983 O O . GLY A 1 234 ? 24.209 -4.361 -8.606 1.00 91.56 234 GLY A O 1
ATOM 1984 N N . GLY A 1 235 ? 23.689 -2.570 -7.375 1.00 95.12 235 GLY A N 1
ATOM 1985 C CA . GLY A 1 235 ? 24.176 -1.575 -8.342 1.00 95.12 235 GLY A CA 1
ATOM 1986 C C . GLY A 1 235 ? 23.231 -1.277 -9.515 1.00 95.12 235 GLY A C 1
ATOM 1987 O O . GLY A 1 235 ? 23.425 -0.287 -10.213 1.00 95.12 235 GLY A O 1
ATOM 1988 N N . PHE A 1 236 ? 22.171 -2.065 -9.695 1.00 96.38 236 PHE A N 1
ATOM 1989 C CA . PHE A 1 236 ? 21.161 -1.863 -10.739 1.00 96.38 236 PHE A CA 1
ATOM 1990 C C . PHE A 1 236 ? 20.088 -0.858 -10.320 1.00 96.38 236 PHE A C 1
ATOM 1992 O O . PHE A 1 236 ? 19.591 -0.932 -9.188 1.00 96.38 236 PHE A O 1
ATOM 1999 N N . TYR A 1 237 ? 19.680 0.028 -11.234 1.00 98.06 237 TYR A N 1
ATOM 2000 C CA . TYR A 1 237 ? 18.487 0.858 -11.043 1.00 98.06 237 TYR A CA 1
ATOM 2001 C C . TYR A 1 237 ? 17.245 -0.025 -10.947 1.00 98.06 237 TYR A C 1
ATOM 2003 O O . TYR A 1 237 ? 17.033 -0.916 -11.761 1.00 98.06 237 TYR A O 1
ATOM 2011 N N . ASN A 1 238 ? 16.416 0.225 -9.939 1.00 97.38 238 ASN A N 1
ATOM 2012 C CA . ASN A 1 238 ? 15.114 -0.433 -9.811 1.00 97.38 238 ASN A CA 1
ATOM 2013 C C . ASN A 1 238 ? 14.026 0.479 -9.241 1.00 97.38 238 ASN A C 1
ATOM 2015 O O . ASN A 1 238 ? 12.877 0.062 -9.118 1.00 97.38 238 ASN A O 1
ATOM 2019 N N . THR A 1 239 ? 14.385 1.702 -8.865 1.00 98.12 239 THR A N 1
ATOM 2020 C CA . THR A 1 239 ? 13.484 2.634 -8.203 1.00 98.12 239 THR A CA 1
ATOM 2021 C C . THR A 1 239 ? 13.515 3.957 -8.946 1.00 98.12 239 THR A C 1
ATOM 2023 O O . THR A 1 239 ? 14.586 4.542 -9.111 1.00 98.12 239 THR A O 1
ATOM 2026 N N . PHE A 1 240 ? 12.342 4.413 -9.371 1.00 98.00 240 PHE A N 1
ATOM 2027 C CA . PHE A 1 240 ? 12.117 5.773 -9.840 1.00 98.00 240 PHE A CA 1
ATOM 2028 C C . PHE A 1 240 ? 11.729 6.632 -8.633 1.00 98.00 240 PHE A C 1
ATOM 2030 O O . PHE A 1 240 ? 10.880 6.229 -7.835 1.00 98.00 240 PHE A O 1
ATOM 2037 N N . VAL A 1 241 ? 12.393 7.765 -8.447 1.00 97.69 241 VAL A N 1
ATOM 2038 C CA . VAL A 1 241 ? 12.197 8.652 -7.298 1.00 97.69 241 VAL A CA 1
ATOM 2039 C C . VAL A 1 241 ? 11.506 9.917 -7.779 1.00 97.69 241 VAL A C 1
ATOM 2041 O O . VAL A 1 241 ? 11.923 10.524 -8.759 1.00 97.69 241 VAL A O 1
ATOM 2044 N N . ILE A 1 242 ? 10.439 10.305 -7.093 1.00 96.62 242 ILE A N 1
ATOM 2045 C CA . ILE A 1 242 ? 9.689 11.523 -7.385 1.00 96.62 242 ILE A CA 1
ATOM 2046 C C . ILE A 1 242 ? 9.809 12.430 -6.176 1.00 96.62 242 ILE A C 1
ATOM 2048 O O . ILE A 1 242 ? 9.311 12.107 -5.096 1.00 96.62 242 ILE A O 1
ATOM 2052 N N . LYS A 1 243 ? 10.493 13.554 -6.369 1.00 94.88 243 LYS A N 1
ATOM 2053 C CA . LYS A 1 243 ? 10.607 14.599 -5.358 1.00 94.88 243 LYS A CA 1
ATOM 2054 C C . LYS A 1 243 ? 9.341 15.446 -5.354 1.00 94.88 243 LYS A C 1
ATOM 2056 O O . LYS A 1 243 ? 8.673 15.594 -6.380 1.00 94.88 243 LYS A O 1
ATOM 2061 N N . THR A 1 244 ? 9.031 15.990 -4.190 1.00 93.00 244 THR A N 1
ATOM 2062 C CA . THR A 1 244 ? 7.935 16.940 -4.004 1.00 93.00 244 THR A CA 1
ATOM 2063 C C . THR A 1 244 ? 8.510 18.249 -3.479 1.00 93.00 244 THR A C 1
ATOM 2065 O O . THR A 1 244 ? 9.648 18.273 -3.012 1.00 93.00 244 THR A O 1
ATOM 2068 N N . THR A 1 245 ? 7.747 19.335 -3.550 1.00 89.44 245 THR A N 1
ATOM 2069 C CA . THR A 1 245 ? 8.092 20.587 -2.855 1.00 89.44 245 THR A CA 1
ATOM 2070 C C . THR A 1 245 ? 7.894 20.480 -1.337 1.00 89.44 245 THR A C 1
ATOM 2072 O O . THR A 1 245 ? 8.403 21.312 -0.587 1.00 89.44 245 THR A O 1
ATOM 2075 N N . GLY A 1 246 ? 7.154 19.461 -0.880 1.00 85.94 246 GLY A N 1
ATOM 2076 C CA . GLY A 1 246 ? 6.945 19.125 0.525 1.00 85.94 246 GLY A CA 1
ATOM 2077 C C . GLY A 1 246 ? 8.126 18.379 1.150 1.00 85.94 246 GLY A C 1
ATOM 2078 O O . GLY A 1 246 ? 9.218 18.314 0.607 1.00 85.94 246 GLY A O 1
ATOM 2079 N N . THR A 1 247 ? 7.915 17.771 2.319 1.00 85.38 247 THR A N 1
ATOM 2080 C CA . THR A 1 247 ? 9.001 17.128 3.100 1.00 85.38 247 THR A CA 1
ATOM 2081 C C . THR A 1 247 ? 9.278 15.677 2.706 1.00 85.38 247 THR A C 1
ATOM 2083 O O . THR A 1 247 ? 10.102 14.993 3.321 1.00 85.38 247 THR A O 1
ATOM 2086 N N . ILE A 1 248 ? 8.596 15.179 1.675 1.00 91.44 248 ILE A N 1
ATOM 2087 C CA . ILE A 1 248 ? 8.674 13.781 1.269 1.00 91.44 248 ILE A CA 1
ATOM 2088 C C . ILE A 1 248 ? 9.133 13.602 -0.175 1.00 91.44 248 ILE A C 1
ATOM 2090 O O . ILE A 1 248 ? 9.049 14.490 -1.020 1.00 91.44 248 ILE A O 1
ATOM 2094 N N . GLU A 1 249 ? 9.552 12.382 -0.462 1.00 95.31 249 GLU A N 1
ATOM 2095 C CA . GLU A 1 249 ? 9.738 11.859 -1.805 1.00 95.31 249 GLU A CA 1
ATOM 2096 C C . GLU A 1 249 ? 9.024 10.509 -1.937 1.00 95.31 249 GLU A C 1
ATOM 2098 O O . GLU A 1 249 ? 8.941 9.710 -0.991 1.00 95.31 249 GLU A O 1
ATOM 2103 N N . TYR A 1 250 ? 8.519 10.233 -3.135 1.00 96.81 250 TYR A N 1
ATOM 2104 C CA . TYR A 1 250 ? 7.925 8.950 -3.478 1.00 96.81 250 TYR A CA 1
ATOM 2105 C C . TYR A 1 250 ? 8.961 8.051 -4.138 1.00 96.81 250 TYR A C 1
ATOM 2107 O O . TYR A 1 250 ? 9.610 8.417 -5.114 1.00 96.81 250 TYR A O 1
ATOM 2115 N N . HIS A 1 251 ? 9.085 6.833 -3.623 1.00 97.81 251 HIS A N 1
ATOM 2116 C CA . HIS A 1 251 ? 9.951 5.793 -4.170 1.00 97.81 251 HIS A CA 1
ATOM 2117 C C . HIS A 1 251 ? 9.080 4.759 -4.865 1.00 97.81 251 HIS A C 1
ATOM 2119 O O . HIS A 1 251 ? 8.360 4.006 -4.201 1.00 97.81 251 HIS A O 1
ATOM 2125 N N . LEU A 1 252 ? 9.157 4.725 -6.192 1.00 98.06 252 LEU A N 1
ATOM 2126 C CA . LEU A 1 252 ? 8.430 3.810 -7.059 1.00 98.06 252 LEU A CA 1
ATOM 2127 C C . LEU A 1 252 ? 9.369 2.667 -7.448 1.00 98.06 252 LEU A C 1
ATOM 2129 O O . LEU A 1 252 ? 10.114 2.741 -8.424 1.00 98.06 252 LEU A O 1
ATOM 2133 N N . LEU A 1 253 ? 9.347 1.596 -6.658 1.00 97.44 253 LEU A N 1
ATOM 2134 C CA . LEU A 1 253 ? 10.113 0.382 -6.924 1.00 97.44 253 LEU A CA 1
ATOM 2135 C C . LEU A 1 253 ? 9.427 -0.423 -8.034 1.00 97.44 253 LEU A C 1
ATOM 2137 O O . LEU A 1 253 ? 8.348 -0.981 -7.808 1.00 97.44 253 LEU A O 1
ATOM 2141 N N . LEU A 1 254 ? 10.066 -0.530 -9.201 1.00 96.88 254 LEU A N 1
ATOM 2142 C CA . LEU A 1 254 ? 9.646 -1.455 -10.249 1.00 96.88 254 LEU A CA 1
ATOM 2143 C C . LEU A 1 254 ? 10.109 -2.860 -9.880 1.00 96.88 254 LEU A C 1
ATOM 2145 O O . LEU A 1 254 ? 11.294 -3.107 -9.649 1.00 96.88 254 LEU A O 1
ATOM 2149 N N . ARG A 1 255 ? 9.171 -3.801 -9.796 1.00 93.44 255 ARG A N 1
ATOM 2150 C CA . ARG A 1 255 ? 9.481 -5.190 -9.445 1.00 93.44 255 ARG A CA 1
ATOM 2151 C C . ARG A 1 255 ? 8.431 -6.154 -9.959 1.00 93.44 255 ARG A C 1
ATOM 2153 O O . ARG A 1 255 ? 7.267 -5.806 -10.117 1.00 93.44 255 ARG A O 1
ATOM 2160 N N . TRP A 1 256 ? 8.831 -7.411 -10.081 1.00 91.12 256 TRP A N 1
ATOM 2161 C CA . TRP A 1 256 ? 7.908 -8.522 -10.273 1.00 91.12 256 TRP A CA 1
ATOM 2162 C C . TRP A 1 256 ? 7.358 -8.963 -8.910 1.00 91.12 256 TRP A C 1
ATOM 2164 O O . TRP A 1 256 ? 8.117 -9.222 -7.964 1.00 91.12 256 TRP A O 1
ATOM 2174 N N . LYS A 1 257 ? 6.032 -8.994 -8.763 1.00 85.44 257 LYS A N 1
ATOM 2175 C CA . LYS A 1 257 ? 5.363 -9.524 -7.565 1.00 85.44 257 LYS A CA 1
ATOM 2176 C C . LYS A 1 257 ? 5.140 -11.040 -7.690 1.00 85.44 257 LYS A C 1
ATOM 2178 O O . LYS A 1 257 ? 5.516 -11.663 -8.671 1.00 85.44 257 LYS A O 1
ATOM 2183 N N . ASN A 1 258 ? 4.648 -11.660 -6.614 1.00 69.31 258 ASN A N 1
ATOM 2184 C CA . ASN A 1 258 ? 4.169 -13.052 -6.580 1.00 69.31 258 ASN A CA 1
ATOM 2185 C C . ASN A 1 258 ? 5.121 -14.150 -7.101 1.00 69.31 258 ASN A C 1
ATOM 2187 O O . ASN A 1 258 ? 4.659 -15.207 -7.511 1.00 69.31 258 ASN A O 1
ATOM 2191 N N . LYS A 1 259 ? 6.443 -13.935 -7.029 1.00 65.12 259 LYS A N 1
ATOM 2192 C CA . LYS A 1 259 ? 7.517 -14.846 -7.482 1.00 65.12 259 LYS A CA 1
ATOM 2193 C C . LYS A 1 259 ? 7.555 -15.138 -8.988 1.00 65.12 259 LYS A C 1
ATOM 2195 O O . LYS A 1 259 ? 8.644 -15.419 -9.472 1.00 65.12 259 LYS A O 1
ATOM 2200 N N . SER A 1 260 ? 6.464 -14.987 -9.727 1.00 62.22 260 SER A N 1
ATOM 2201 C CA . SER A 1 260 ? 6.418 -15.305 -11.155 1.00 62.22 260 SER A CA 1
ATOM 2202 C C . SER A 1 260 ? 5.803 -14.193 -12.006 1.00 62.22 260 SER A C 1
ATOM 2204 O O . SER A 1 260 ? 6.398 -13.798 -12.998 1.00 62.22 260 SER A O 1
ATOM 2206 N N . LEU A 1 261 ? 4.667 -13.616 -11.619 1.00 68.94 261 LEU A N 1
ATOM 2207 C CA . LEU A 1 261 ? 3.853 -12.772 -12.503 1.00 68.94 261 LEU A CA 1
ATOM 2208 C C . LEU A 1 261 ? 3.520 -11.451 -11.847 1.00 68.94 261 LEU A C 1
ATOM 2210 O O . LEU A 1 261 ? 3.432 -11.410 -10.622 1.00 68.94 261 LEU A O 1
ATOM 2214 N N . PHE A 1 262 ? 3.250 -10.427 -12.664 1.00 84.81 262 PHE A N 1
ATOM 2215 C CA . PHE A 1 262 ? 2.840 -9.085 -12.248 1.00 84.81 262 PHE A CA 1
ATOM 2216 C C . PHE A 1 262 ? 4.008 -8.112 -12.010 1.00 84.81 262 PHE A C 1
ATOM 2218 O O . PHE A 1 262 ? 4.362 -7.841 -10.854 1.00 84.81 262 PHE A O 1
ATOM 2225 N N . PRO A 1 263 ? 4.617 -7.556 -13.077 1.00 92.94 263 PRO A N 1
ATOM 2226 C CA . PRO A 1 263 ? 5.426 -6.360 -12.925 1.00 92.94 263 PRO A CA 1
ATOM 2227 C C . PRO A 1 263 ? 4.536 -5.214 -12.436 1.00 92.94 263 PRO A C 1
ATOM 2229 O O . PRO A 1 263 ? 3.433 -4.975 -12.943 1.00 92.94 263 PRO A O 1
ATOM 2232 N N . ALA A 1 264 ? 5.003 -4.545 -11.392 1.00 94.94 264 ALA A N 1
ATOM 2233 C CA . ALA A 1 264 ? 4.235 -3.562 -10.654 1.00 94.94 264 ALA A CA 1
ATOM 2234 C C . ALA A 1 264 ? 5.130 -2.458 -10.111 1.00 94.94 264 ALA A C 1
ATOM 2236 O O . ALA A 1 264 ? 6.292 -2.692 -9.766 1.00 94.94 264 ALA A O 1
ATOM 2237 N N . TRP A 1 265 ? 4.527 -1.287 -9.953 1.00 96.81 265 TRP A N 1
ATOM 2238 C CA . TRP A 1 265 ? 5.054 -0.233 -9.109 1.00 96.81 265 TRP A CA 1
ATOM 2239 C C . TRP A 1 265 ? 4.652 -0.525 -7.664 1.00 96.81 265 TRP A C 1
ATOM 2241 O O . TRP A 1 265 ? 3.467 -0.668 -7.341 1.00 96.81 265 TRP A O 1
ATOM 2251 N N . GLN A 1 266 ? 5.648 -0.650 -6.794 1.00 95.75 266 GLN A N 1
ATOM 2252 C CA . GLN A 1 266 ? 5.481 -0.609 -5.347 1.00 95.75 266 GLN A CA 1
ATOM 2253 C C . GLN A 1 266 ? 5.874 0.791 -4.879 1.00 95.75 266 GLN A C 1
ATOM 2255 O O . GLN A 1 266 ? 7.041 1.166 -4.969 1.00 95.75 266 GLN A O 1
ATOM 2260 N N . ILE A 1 267 ? 4.895 1.558 -4.401 1.00 96.56 267 ILE A N 1
ATOM 2261 C CA . ILE A 1 267 ? 5.070 2.966 -4.048 1.00 96.56 267 ILE A CA 1
ATOM 2262 C C . ILE A 1 267 ? 5.223 3.073 -2.537 1.00 96.56 267 ILE A C 1
ATOM 2264 O O . ILE A 1 267 ? 4.359 2.621 -1.783 1.00 96.56 267 ILE A O 1
ATOM 2268 N N . SER A 1 268 ? 6.310 3.694 -2.095 1.00 96.25 268 SER A N 1
ATOM 2269 C CA . SER A 1 268 ? 6.540 4.046 -0.693 1.00 96.25 268 SER A CA 1
ATOM 2270 C C . SER A 1 268 ? 6.880 5.521 -0.562 1.00 96.25 268 SER A C 1
ATOM 2272 O O . SER A 1 268 ? 7.291 6.153 -1.531 1.00 96.25 268 SER A O 1
ATOM 2274 N N . VAL A 1 269 ? 6.709 6.051 0.643 1.00 95.06 269 VAL A N 1
ATOM 2275 C CA . VAL A 1 269 ? 7.060 7.429 0.975 1.00 95.06 269 VAL A CA 1
ATOM 2276 C C . VAL A 1 269 ? 8.323 7.427 1.822 1.00 95.06 269 VAL A C 1
ATOM 2278 O O . VAL A 1 269 ? 8.492 6.553 2.680 1.00 95.06 269 VAL A O 1
ATOM 2281 N N . LYS A 1 270 ? 9.211 8.392 1.595 1.00 94.25 270 LYS A N 1
ATOM 2282 C CA . LYS A 1 270 ? 10.369 8.666 2.449 1.00 94.25 270 LYS A CA 1
ATOM 2283 C C . LYS A 1 270 ? 10.396 10.144 2.791 1.00 94.25 270 LYS A C 1
ATOM 2285 O O . LYS A 1 270 ? 10.035 10.963 1.957 1.00 94.25 270 LYS A O 1
ATOM 2290 N N . LYS A 1 271 ? 10.816 10.474 4.012 1.00 88.69 271 LYS A N 1
ATOM 2291 C CA . LYS A 1 271 ? 11.180 11.855 4.332 1.00 88.69 271 LYS A CA 1
ATOM 2292 C C . LYS A 1 271 ? 12.469 12.171 3.592 1.00 88.69 271 LYS A C 1
ATOM 2294 O O . LYS A 1 271 ? 13.398 11.363 3.660 1.00 88.69 271 LYS A O 1
ATOM 2299 N N . HIS A 1 272 ? 12.518 13.312 2.924 1.00 77.00 272 HIS A N 1
ATOM 2300 C CA . HIS A 1 272 ? 13.785 13.875 2.494 1.00 77.00 272 HIS A CA 1
ATOM 2301 C C . HIS A 1 272 ? 14.164 14.937 3.532 1.00 77.00 272 HIS A C 1
ATOM 2303 O O . HIS A 1 272 ? 13.332 15.752 3.928 1.00 77.00 272 HIS A O 1
ATOM 2309 N N . LEU A 1 273 ? 15.369 14.823 4.091 1.00 58.03 273 LEU A N 1
ATOM 2310 C CA . LEU A 1 273 ? 15.891 15.847 4.991 1.00 58.03 273 LEU A CA 1
ATOM 2311 C C . LEU A 1 273 ? 16.240 17.047 4.108 1.00 58.03 273 LEU A C 1
ATOM 2313 O O . LEU A 1 273 ? 17.037 16.888 3.182 1.00 58.03 273 LEU A O 1
ATOM 2317 N N . ILE A 1 274 ? 15.577 18.175 4.361 1.00 52.22 274 ILE A N 1
ATOM 2318 C CA . ILE A 1 274 ? 15.973 19.487 3.839 1.00 52.22 274 ILE A CA 1
ATOM 2319 C C . ILE A 1 274 ? 17.228 19.924 4.594 1.00 52.22 274 ILE A C 1
ATOM 2321 O O . ILE A 1 274 ? 17.240 19.732 5.835 1.00 52.22 274 ILE A O 1
#

Radius of gyration: 21.35 Å; chains: 1; bounding box: 48×44×60 Å

Organism: NCBI:txid1070528

pLDDT: mean 92.87, std 8.0, range [45.38, 98.62]

Sequence (274 aa):
MITSVRFNDIIVFFHKFKKRSNHRTNKIRENIIINILNNKIPKDWYSSPQWFKVALRLKEYIKPFEKEYGTFKKAIHISGRNNYDFNFIFELSSIKIEFKNGLNSITETPEILSVNSNTFLRGITYAEFFYDSYLSTTPLEVPCRNFYLKNIHKNKVDHPFFKNVQEIHNLKTISIHNYLENFIDFDYDSFKQKLTSQLEKKFMLWNGNNFILDSLLTNDLDIIPEKNLKKSKGGFYNTFVIKTTGTIEYHLLLRWKNKSLFPAWQISVKKHLI

Foldseek 3Di:
DLPDQDLVLLCLQADDDDPVCVVVNVSNVLSLLQCLQQVNDDPVSCVDVSSVQVSVQSVVVCVVVCVVANAWDHKDADDDPDLAGIWTDHPRDIAGEHEDEQDPALLPDQFSDKDFQQQFAPDDGLQNQLLVPPPVPDPWDDDDPVVSVVPQADPDDPDRQQVCQLVCVVSQQVSLQCCLVPPGHGHLPSVLVVVVVQQRYWYFYRNSRHTDIYGDDPQQSAWDPDFDFDADPVRGTFWTWIDTPDQKIKTFGFDAPPSGGTGMTGIGIHGDDD

Secondary structure (DSSP, 8-state):
--PPP-GGGGGGGTS---GGGHHHHHHHHHHHHHHHHTT-S-GGGGGSHHHHHHHHHHHHHHHHHHHHH-SEEEEEE--SS-S-SEEEEESS-EEEEEEEES-SSGGG-S-SEEEETTTTBSS--HHHHHHHHHGGGSSS-PPPHHHHHHHTT-S---SHHHHHTTTTHHHHHHHHHHHHHHT--B-HHHHHHHHHTTTTEEEEEE-SS-EEEEE--SGGG-B----EEEE-TTS-EEEEEEEBSSSEEEEEEEEE-SSSS-EEEEEEEEEPP-